Protein AF-A0A3E4MES9-F1 (afdb_monomer)

Mean predicted aligned error: 10.91 Å

Organism: NCBI:txid39486

Solvent-accessible surface area (backbone atoms only — not comparable to full-atom values): 11388 Å² total; per-residue (Å²): 144,78,99,76,84,86,74,54,70,68,59,51,49,51,51,53,51,50,52,52,51,49,49,47,40,63,72,47,49,46,49,41,63,72,47,50,47,52,51,53,50,50,51,51,50,52,49,50,52,53,50,48,23,49,46,33,34,47,24,34,72,62,62,81,86,50,86,57,58,67,53,50,52,54,52,49,52,52,51,51,52,49,51,49,54,50,51,54,52,47,53,51,50,52,51,50,50,53,54,54,51,50,67,73,46,80,82,67,82,76,53,73,64,60,56,53,52,54,52,50,52,51,52,52,50,53,51,54,49,52,51,50,50,54,54,50,52,52,51,51,55,50,51,52,51,28,46,50,52,34,49,43,54,51,49,40,52,61,69,50,40,88,81,52,54,76,67,58,46,52,47,53,54,53,50,48,59,62,22,52,28,66,69,52,47,50,54,53,52,50,52,52,50,53,54,26,63,77,66,74,52,88,73,77,130

pLDDT: mean 83.21, std 12.81, range [40.5, 96.69]

Radius of gyration: 31.48 Å; Cα contacts (8 Å, |Δi|>4): 90; chains: 1; bounding box: 62×83×87 Å

Secondary structure (DSSP, 8-state):
--------HHHHHHHHHHHHHHHHIIIIIHHIIIIIHHHHHHHHHHHHHHHHHHHHHHHHH---S-THHHHHHHHHHHHHHHHHHHHHHHHHHHHHHHHHHHHH-TT----HHHHHHHHHHHHHHHHHHHHHHHHHHHHHHHHHHHHHHHHHHHHHHHHHGGGS-HHHHHHHHHHHHH--SHHHHHHHHHHHHHHHHHTTPPPP-

Sequence (205 aa):
MKLKNIMNDDVMKATVTGVIATIIVTWIITPLANHIFPAILSLLNSFSSSFSDYLYRCMSYRFPGSTGSSVLLFTNEILYFLLFCSFFTFDFFISKHLRNSRKRISNVSLSEKDIKLFRFHRIVLYGLFILTILLIEFTCLSDLYIYKQATTTYTNIEIVSPYISDQEYKALKSQFHLISNENDFDKLTLAIDNIAKRNSIELKK

Structure (mmCIF, N/CA/C/O backbone):
data_AF-A0A3E4MES9-F1
#
_entry.id   AF-A0A3E4MES9-F1
#
loop_
_atom_site.group_PDB
_atom_site.id
_atom_site.type_symbol
_atom_site.label_atom_id
_atom_site.label_alt_id
_atom_site.label_comp_id
_atom_site.label_asym_id
_atom_site.label_entity_id
_atom_site.label_seq_id
_atom_site.pdbx_PDB_ins_code
_atom_site.Cartn_x
_atom_site.Cartn_y
_atom_site.Cartn_z
_atom_site.occupancy
_atom_site.B_iso_or_equiv
_atom_site.auth_seq_id
_atom_site.auth_comp_id
_atom_site.auth_asym_id
_atom_site.auth_atom_id
_atom_site.pdbx_PDB_model_num
ATOM 1 N N . MET A 1 1 ? 12.361 -51.985 -59.049 1.00 45.56 1 MET A N 1
ATOM 2 C CA . MET A 1 1 ? 13.185 -50.940 -58.401 1.00 45.56 1 MET A CA 1
ATOM 3 C C . MET A 1 1 ? 12.753 -49.568 -58.911 1.00 45.56 1 MET A C 1
ATOM 5 O O . MET A 1 1 ? 13.133 -49.208 -60.013 1.00 45.56 1 MET A O 1
ATOM 9 N N . LYS A 1 2 ? 11.902 -48.856 -58.159 1.00 40.50 2 LYS A N 1
ATOM 10 C CA . LYS A 1 2 ? 11.745 -47.383 -58.162 1.00 40.50 2 LYS A CA 1
ATOM 11 C C . LYS A 1 2 ? 10.718 -47.008 -57.084 1.00 40.50 2 LYS A C 1
ATOM 13 O O . LYS A 1 2 ? 9.590 -46.625 -57.356 1.00 40.50 2 LYS A O 1
ATOM 18 N N . LEU A 1 3 ? 11.146 -47.168 -55.832 1.00 41.41 3 LEU A N 1
ATOM 19 C CA . LEU A 1 3 ? 10.540 -46.582 -54.631 1.00 41.41 3 LEU A CA 1
ATOM 20 C C . LEU A 1 3 ? 10.758 -45.055 -54.667 1.00 41.41 3 LEU A C 1
ATOM 22 O O . LEU A 1 3 ? 11.529 -44.503 -53.892 1.00 41.41 3 LEU A O 1
ATOM 26 N N . LYS A 1 4 ? 10.190 -44.369 -55.662 1.00 49.53 4 LYS A N 1
ATOM 27 C CA . LYS A 1 4 ? 10.419 -42.934 -55.876 1.00 49.53 4 LYS A CA 1
ATOM 28 C C . LYS A 1 4 ? 9.134 -42.232 -56.303 1.00 49.53 4 LYS A C 1
ATOM 30 O O . LYS A 1 4 ? 9.096 -41.718 -57.410 1.00 49.53 4 LYS A O 1
ATOM 35 N N . ASN A 1 5 ? 8.098 -42.306 -55.456 1.00 58.50 5 ASN A N 1
ATOM 36 C CA . ASN A 1 5 ? 6.971 -41.355 -55.377 1.00 58.50 5 ASN A CA 1
ATOM 37 C C . ASN A 1 5 ? 5.933 -41.805 -54.324 1.00 58.50 5 ASN A C 1
ATOM 39 O O . ASN A 1 5 ? 4.848 -42.246 -54.682 1.00 58.50 5 ASN A O 1
ATOM 43 N N . ILE A 1 6 ? 6.257 -41.745 -53.023 1.00 54.91 6 ILE A N 1
ATOM 44 C CA . ILE A 1 6 ? 5.267 -42.026 -51.950 1.00 54.91 6 ILE A CA 1
ATOM 45 C C . ILE A 1 6 ? 5.119 -40.863 -50.945 1.00 54.91 6 ILE A C 1
ATOM 47 O O . ILE A 1 6 ? 4.237 -40.893 -50.096 1.00 54.91 6 ILE A O 1
ATOM 51 N N . MET A 1 7 ? 5.878 -39.771 -51.069 1.00 56.34 7 MET A N 1
ATOM 52 C CA . MET A 1 7 ? 5.568 -38.540 -50.329 1.00 56.34 7 MET A CA 1
ATOM 53 C C . MET A 1 7 ? 5.048 -37.485 -51.296 1.00 56.34 7 MET A C 1
ATOM 55 O O . MET A 1 7 ? 5.815 -36.918 -52.065 1.00 56.34 7 MET A O 1
ATOM 59 N N . ASN A 1 8 ? 3.733 -37.254 -51.252 1.00 74.38 8 ASN A N 1
ATOM 60 C CA . ASN A 1 8 ? 3.122 -36.046 -51.799 1.00 74.38 8 ASN A CA 1
ATOM 61 C C . ASN A 1 8 ? 3.713 -34.835 -51.059 1.00 74.38 8 ASN A C 1
ATOM 63 O O . ASN A 1 8 ? 3.888 -34.896 -49.838 1.00 74.38 8 ASN A O 1
ATOM 67 N N . ASP A 1 9 ? 3.986 -33.738 -51.766 1.0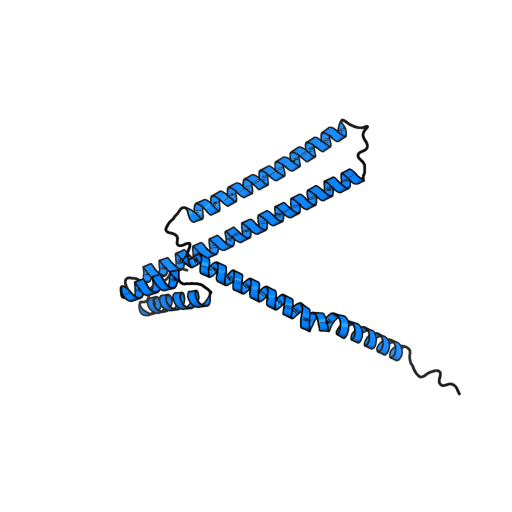0 74.44 9 ASP A N 1
ATOM 68 C CA . ASP A 1 9 ? 4.566 -32.517 -51.181 1.00 74.44 9 ASP A CA 1
ATOM 69 C C . ASP A 1 9 ? 3.766 -32.001 -49.972 1.00 74.44 9 ASP A C 1
ATOM 71 O O . ASP A 1 9 ? 4.340 -31.464 -49.024 1.00 74.44 9 ASP A O 1
ATOM 75 N N . ASP A 1 10 ? 2.454 -32.237 -49.955 1.00 76.81 10 ASP A N 1
ATOM 76 C CA . ASP A 1 10 ? 1.571 -31.883 -48.841 1.00 76.81 10 ASP A CA 1
ATOM 77 C C . ASP A 1 10 ? 1.845 -32.707 -47.575 1.00 76.81 10 ASP A C 1
ATOM 79 O O . ASP A 1 10 ? 1.857 -32.164 -46.470 1.00 76.81 10 ASP A O 1
ATOM 83 N N . VAL A 1 11 ? 2.149 -34.001 -47.719 1.00 79.50 11 VAL A N 1
ATOM 84 C CA . VAL A 1 11 ? 2.517 -34.880 -46.595 1.00 79.50 11 VAL A CA 1
ATOM 85 C C . VAL A 1 11 ? 3.883 -34.475 -46.036 1.00 79.50 11 VAL A C 1
ATOM 87 O O . VAL A 1 11 ? 4.084 -34.462 -44.819 1.00 79.50 11 VAL A O 1
ATOM 90 N N . MET A 1 12 ? 4.815 -34.076 -46.908 1.00 78.44 12 MET A N 1
ATOM 91 C CA . MET A 1 12 ? 6.127 -33.579 -46.492 1.00 78.44 12 MET A CA 1
ATOM 92 C C . MET A 1 12 ? 6.016 -32.246 -45.741 1.00 78.44 12 MET A C 1
ATOM 94 O O . MET A 1 12 ? 6.590 -32.111 -44.661 1.00 78.44 12 MET A O 1
ATOM 98 N N . LYS A 1 13 ? 5.226 -31.292 -46.250 1.00 81.69 13 LYS A N 1
ATOM 99 C CA . LYS A 1 13 ? 4.953 -30.016 -45.567 1.00 81.69 13 LYS A CA 1
ATOM 100 C C . LYS A 1 13 ? 4.282 -30.231 -44.214 1.00 81.69 13 LYS A C 1
ATOM 102 O O . LYS A 1 13 ? 4.759 -29.684 -43.228 1.00 81.69 13 LYS A O 1
ATOM 107 N N . ALA A 1 14 ? 3.252 -31.075 -44.140 1.00 83.50 14 ALA A N 1
ATOM 108 C CA . ALA A 1 14 ? 2.573 -31.385 -42.883 1.00 83.50 14 ALA A CA 1
ATOM 109 C C . ALA A 1 14 ? 3.527 -31.998 -41.844 1.00 83.50 14 ALA A C 1
ATOM 111 O O . ALA A 1 14 ? 3.501 -31.613 -40.676 1.00 83.50 14 ALA A O 1
ATOM 112 N N . THR A 1 15 ? 4.421 -32.892 -42.276 1.00 85.31 15 THR A N 1
ATOM 113 C CA . THR A 1 15 ? 5.427 -33.506 -41.396 1.00 85.31 15 THR A CA 1
ATOM 114 C C . THR A 1 15 ? 6.425 -32.468 -40.885 1.00 85.31 15 THR A C 1
ATOM 116 O O . THR A 1 15 ? 6.684 -32.399 -39.686 1.00 85.31 15 THR A O 1
ATOM 119 N N . VAL A 1 16 ? 6.949 -31.609 -41.765 1.00 86.00 16 VAL A N 1
ATOM 120 C CA . VAL A 1 16 ? 7.897 -30.549 -41.385 1.00 86.00 16 VAL A CA 1
ATOM 121 C C . VAL A 1 16 ? 7.242 -29.531 -40.448 1.00 86.00 16 VAL A C 1
ATOM 123 O O . VAL A 1 16 ? 7.831 -29.177 -39.428 1.00 86.00 16 VAL A O 1
ATOM 126 N N . THR A 1 17 ? 6.007 -29.106 -40.727 1.00 88.06 17 THR A N 1
ATOM 127 C CA . THR A 1 17 ? 5.247 -28.216 -39.839 1.00 88.06 17 THR A CA 1
ATOM 128 C C . THR A 1 17 ? 4.980 -28.870 -38.485 1.00 88.06 17 THR A C 1
ATOM 130 O O . THR A 1 17 ? 5.139 -28.210 -37.463 1.00 88.06 17 THR A O 1
ATOM 133 N N . GLY A 1 18 ? 4.651 -30.165 -38.450 1.00 89.75 18 GLY A N 1
ATOM 134 C CA . GLY A 1 18 ? 4.469 -30.919 -37.208 1.00 89.75 18 GLY A CA 1
ATOM 135 C C . GLY A 1 18 ? 5.747 -31.005 -36.370 1.00 89.75 18 GLY A C 1
ATOM 136 O O . GLY A 1 18 ? 5.705 -30.785 -35.160 1.00 89.75 18 GLY A O 1
ATOM 137 N N . VAL A 1 19 ? 6.899 -31.246 -37.005 1.00 90.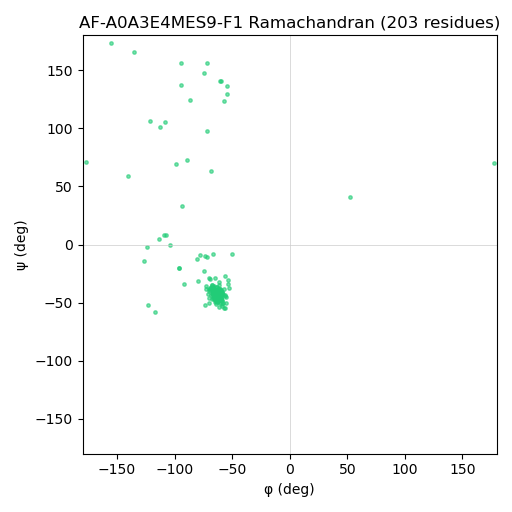56 19 VAL A N 1
ATOM 138 C CA . VAL A 1 19 ? 8.206 -31.268 -36.325 1.00 90.56 19 VAL A CA 1
ATOM 139 C C . VAL A 1 19 ? 8.556 -29.888 -35.769 1.00 90.56 19 VAL A C 1
ATOM 141 O O . VAL A 1 19 ? 8.913 -29.779 -34.599 1.00 90.56 19 VAL A O 1
ATOM 144 N N . ILE A 1 20 ? 8.395 -28.825 -36.562 1.00 91.69 20 ILE A N 1
ATOM 145 C CA . ILE A 1 20 ? 8.660 -27.449 -36.116 1.00 91.69 20 ILE A CA 1
ATOM 146 C C . ILE A 1 20 ? 7.725 -27.062 -34.964 1.00 91.69 20 ILE A C 1
ATOM 148 O O . ILE A 1 20 ? 8.189 -26.530 -33.958 1.00 91.69 20 ILE A O 1
ATOM 152 N N . ALA A 1 21 ? 6.429 -27.370 -35.070 1.00 91.44 21 ALA A N 1
ATOM 153 C CA . ALA A 1 21 ? 5.461 -27.112 -34.008 1.00 91.44 21 ALA A CA 1
ATOM 154 C C . ALA A 1 21 ? 5.822 -27.870 -32.725 1.00 91.44 21 ALA A C 1
ATOM 156 O O . ALA A 1 21 ? 5.788 -27.285 -31.647 1.00 91.44 21 ALA A O 1
ATOM 157 N N . THR A 1 22 ? 6.241 -29.133 -32.838 1.00 94.56 22 THR A N 1
ATOM 158 C CA . THR A 1 22 ? 6.683 -29.933 -31.687 1.00 94.56 22 THR A CA 1
ATOM 159 C C . THR A 1 22 ? 7.919 -29.319 -31.035 1.00 94.56 22 THR A C 1
ATOM 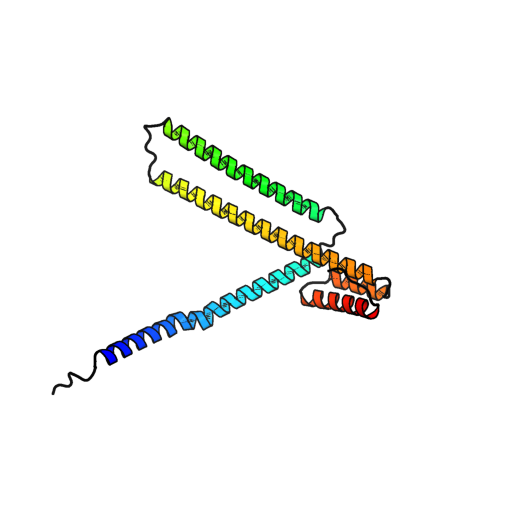161 O O . THR A 1 22 ? 7.949 -29.169 -29.819 1.00 94.56 22 THR A O 1
ATOM 164 N N . ILE A 1 23 ? 8.910 -28.880 -31.818 1.00 92.88 23 ILE A N 1
ATOM 165 C CA . ILE A 1 23 ? 10.106 -28.211 -31.286 1.00 92.88 23 ILE A CA 1
ATOM 166 C C . ILE A 1 23 ? 9.721 -26.915 -30.565 1.00 92.88 23 ILE A C 1
ATOM 168 O O . ILE A 1 23 ? 10.142 -26.715 -29.430 1.00 92.88 23 ILE A O 1
ATOM 172 N N . ILE A 1 24 ? 8.889 -26.062 -31.172 1.00 92.94 24 ILE A N 1
ATOM 173 C CA . ILE A 1 24 ? 8.427 -24.811 -30.549 1.00 92.94 24 ILE A CA 1
ATOM 174 C C . ILE A 1 24 ? 7.675 -25.102 -29.248 1.00 92.94 24 ILE A C 1
ATOM 176 O O . ILE A 1 24 ? 7.952 -24.481 -28.223 1.00 92.94 24 ILE A O 1
ATOM 180 N N . VAL A 1 25 ? 6.746 -26.058 -29.261 1.00 94.56 25 VAL A N 1
ATOM 181 C CA . VAL A 1 25 ? 5.978 -26.421 -28.067 1.00 94.56 25 VAL A CA 1
ATOM 182 C C . VAL A 1 25 ? 6.920 -26.922 -26.978 1.00 94.56 25 VAL A C 1
ATOM 184 O O . VAL A 1 25 ? 6.927 -26.371 -25.884 1.00 94.56 25 VAL A O 1
ATOM 187 N N . THR A 1 26 ? 7.766 -27.907 -27.274 1.00 94.00 26 THR A N 1
ATOM 188 C CA . THR A 1 26 ? 8.611 -28.555 -26.267 1.00 94.00 26 THR A CA 1
ATOM 189 C C . THR A 1 26 ? 9.722 -27.645 -25.743 1.00 94.00 26 THR A C 1
ATOM 191 O O . THR A 1 26 ? 10.012 -27.689 -24.552 1.00 94.00 26 THR A O 1
ATOM 194 N N . TRP A 1 27 ? 10.337 -26.819 -26.593 1.00 92.81 27 TRP A N 1
ATOM 195 C CA . TRP A 1 27 ? 11.509 -26.014 -26.220 1.00 92.81 27 TRP A CA 1
ATOM 196 C C . TRP A 1 27 ? 11.176 -24.583 -25.806 1.00 92.81 27 TRP A C 1
ATOM 198 O O . TRP A 1 27 ? 11.993 -23.950 -25.144 1.00 92.81 27 TRP A O 1
ATOM 208 N N . ILE A 1 28 ? 10.010 -24.058 -26.190 1.00 90.94 28 ILE A N 1
ATOM 209 C CA . ILE A 1 28 ? 9.622 -22.674 -25.891 1.00 90.94 28 ILE A CA 1
ATOM 210 C C . ILE A 1 28 ? 8.381 -22.660 -25.005 1.00 90.94 28 ILE A C 1
ATOM 212 O O . ILE A 1 28 ? 8.433 -22.126 -23.900 1.00 90.94 28 ILE A O 1
ATOM 216 N N . ILE A 1 29 ? 7.275 -23.266 -25.448 1.00 92.88 29 ILE A N 1
ATOM 217 C CA . ILE A 1 29 ? 5.989 -23.141 -24.742 1.00 92.88 29 ILE A CA 1
ATOM 218 C C . ILE A 1 29 ? 6.006 -23.898 -23.414 1.00 92.88 29 ILE A C 1
ATOM 220 O O . ILE A 1 29 ? 5.677 -23.316 -22.387 1.00 92.88 29 ILE A O 1
ATOM 224 N N . THR A 1 30 ? 6.417 -25.165 -23.404 1.00 94.50 30 THR A N 1
ATOM 225 C CA . THR A 1 30 ? 6.455 -26.004 -22.200 1.00 94.50 30 THR A CA 1
ATOM 226 C C . THR A 1 30 ? 7.327 -25.412 -21.087 1.00 94.50 30 THR A C 1
ATOM 228 O O . THR A 1 30 ? 6.826 -25.300 -19.969 1.00 94.50 30 THR A O 1
ATOM 231 N N . PRO A 1 31 ? 8.589 -24.988 -21.318 1.00 92.50 31 PRO A N 1
ATOM 232 C CA . PRO A 1 31 ? 9.383 -24.387 -20.247 1.00 92.50 31 PRO A CA 1
ATOM 233 C C . PRO A 1 31 ? 8.829 -23.032 -19.801 1.00 92.50 31 PRO A C 1
ATOM 235 O O . PRO A 1 31 ? 8.850 -22.725 -18.607 1.00 92.50 31 PRO A O 1
ATOM 238 N N . LEU A 1 32 ? 8.280 -22.240 -20.728 1.00 93.06 32 LEU A N 1
ATOM 239 C CA . LEU A 1 32 ? 7.626 -20.983 -20.383 1.00 93.06 32 LEU A CA 1
ATOM 240 C C . LEU A 1 32 ? 6.410 -21.227 -19.476 1.00 93.06 32 LEU A C 1
ATOM 242 O O . LEU A 1 32 ? 6.287 -20.588 -18.436 1.00 93.06 32 LEU A O 1
ATOM 246 N N . ALA A 1 33 ? 5.560 -22.192 -19.823 1.00 92.75 33 ALA A N 1
ATOM 247 C CA . ALA A 1 33 ? 4.334 -22.515 -19.101 1.00 92.75 33 ALA A CA 1
ATOM 248 C C . ALA A 1 33 ? 4.573 -23.226 -17.765 1.00 92.75 33 ALA A C 1
ATOM 250 O O . ALA A 1 33 ? 3.881 -22.934 -16.794 1.00 92.75 33 ALA A O 1
ATOM 251 N N . ASN A 1 34 ? 5.547 -24.135 -17.697 1.00 94.69 34 ASN A N 1
ATOM 252 C CA . ASN A 1 34 ? 5.729 -24.998 -16.527 1.00 94.69 34 ASN A CA 1
ATOM 253 C C . ASN A 1 34 ? 6.772 -24.473 -15.536 1.00 94.69 34 ASN A C 1
ATOM 255 O O . ASN A 1 34 ? 6.752 -24.873 -14.374 1.00 94.69 34 ASN A O 1
ATOM 259 N N . HIS A 1 35 ? 7.678 -23.589 -15.966 1.00 93.00 35 HIS A N 1
ATOM 260 C CA . HIS A 1 35 ? 8.748 -23.081 -15.104 1.00 93.00 35 HIS A CA 1
ATOM 261 C C . HIS A 1 35 ? 8.731 -21.562 -14.991 1.00 93.00 35 HIS A C 1
ATOM 263 O O . HIS A 1 35 ? 8.698 -21.040 -13.879 1.00 93.00 35 HIS A O 1
ATOM 269 N N . ILE A 1 36 ? 8.709 -20.842 -16.115 1.00 93.12 36 ILE A N 1
ATOM 270 C CA . ILE A 1 36 ? 8.865 -19.381 -16.099 1.00 93.12 36 ILE A CA 1
ATOM 271 C C . ILE A 1 36 ? 7.600 -18.696 -15.571 1.00 93.12 36 ILE A C 1
ATOM 273 O O . ILE A 1 36 ? 7.688 -17.908 -14.633 1.00 93.12 36 ILE A O 1
ATOM 277 N N . PHE A 1 37 ? 6.422 -18.997 -16.123 1.00 94.62 37 PHE A N 1
ATOM 278 C CA . PHE A 1 37 ? 5.176 -18.373 -15.675 1.00 94.62 37 PHE A CA 1
ATOM 279 C C . PHE A 1 37 ? 4.844 -18.688 -14.214 1.00 94.62 37 PHE A C 1
ATOM 281 O O . PHE A 1 37 ? 4.572 -17.738 -13.481 1.00 94.62 37 PHE A O 1
ATOM 288 N N . PRO A 1 38 ? 4.926 -19.942 -13.730 1.00 96.69 38 PRO A N 1
ATOM 289 C CA . PRO A 1 38 ? 4.682 -20.229 -12.322 1.00 96.69 38 PRO A CA 1
ATOM 290 C C . PRO A 1 38 ? 5.690 -19.528 -11.409 1.00 96.69 38 PRO A C 1
ATOM 292 O O . PRO A 1 38 ? 5.293 -19.001 -10.373 1.00 96.69 38 PRO A O 1
ATOM 295 N N . ALA A 1 39 ? 6.967 -19.440 -11.805 1.00 95.12 39 ALA A N 1
ATOM 296 C CA . ALA A 1 39 ? 7.971 -18.699 -11.043 1.00 95.12 39 ALA A CA 1
ATOM 297 C C . ALA A 1 39 ? 7.635 -17.202 -10.963 1.00 95.12 39 ALA A C 1
ATOM 299 O O . ALA A 1 39 ? 7.614 -16.644 -9.867 1.00 95.12 39 ALA A O 1
ATOM 300 N N . ILE A 1 40 ? 7.297 -16.566 -12.092 1.00 94.12 40 ILE A N 1
ATOM 301 C CA . ILE A 1 40 ? 6.882 -15.155 -12.131 1.00 94.12 40 ILE A CA 1
ATOM 302 C C . ILE A 1 40 ? 5.638 -14.936 -11.265 1.00 94.12 40 ILE A C 1
ATOM 304 O O . ILE A 1 40 ? 5.621 -14.018 -10.452 1.00 94.12 40 ILE A O 1
ATOM 308 N N . LEU A 1 41 ? 4.618 -15.787 -11.389 1.00 94.94 41 LEU A N 1
ATOM 309 C CA . LEU A 1 41 ? 3.398 -15.680 -10.589 1.00 94.94 41 LEU A CA 1
ATOM 310 C C . LEU A 1 41 ? 3.681 -15.864 -9.098 1.00 94.94 41 LEU A C 1
ATOM 312 O O . LEU A 1 41 ? 3.157 -15.109 -8.287 1.00 94.94 41 LEU A O 1
ATOM 316 N N . SER A 1 42 ? 4.535 -16.821 -8.725 1.00 95.25 42 SER A N 1
ATOM 317 C CA . SER A 1 42 ? 4.920 -17.022 -7.326 1.00 95.25 42 SER A CA 1
ATOM 318 C C . SER A 1 42 ? 5.634 -15.793 -6.756 1.00 95.25 42 SER A C 1
ATOM 320 O O . SER A 1 42 ? 5.277 -15.332 -5.676 1.00 95.25 42 SER A O 1
ATOM 322 N N . LEU A 1 43 ? 6.554 -15.195 -7.522 1.00 94.19 43 LEU A N 1
ATOM 323 C CA . LEU A 1 43 ? 7.258 -13.971 -7.148 1.00 94.19 43 LEU A CA 1
ATOM 324 C C . LEU A 1 43 ? 6.281 -12.803 -6.970 1.00 94.19 43 LEU A C 1
ATOM 326 O O . LEU A 1 43 ? 6.346 -12.098 -5.966 1.00 94.19 43 LEU A O 1
ATOM 330 N N . LEU A 1 44 ? 5.370 -12.609 -7.927 1.00 93.62 44 LEU A N 1
ATOM 331 C CA . LEU A 1 44 ? 4.362 -11.549 -7.878 1.00 93.62 44 LEU A CA 1
ATOM 332 C C . LEU A 1 44 ? 3.417 -11.727 -6.690 1.00 93.62 44 LEU A C 1
ATOM 334 O O . LEU A 1 44 ? 3.134 -10.753 -5.999 1.00 93.62 44 LEU A O 1
ATOM 338 N N . ASN A 1 45 ? 2.983 -12.957 -6.410 1.00 93.81 45 ASN A N 1
ATOM 339 C CA . ASN A 1 45 ? 2.136 -13.256 -5.260 1.00 93.81 45 ASN A CA 1
ATOM 340 C C . ASN A 1 45 ? 2.867 -12.984 -3.942 1.00 93.81 45 ASN A C 1
ATOM 342 O O . ASN A 1 45 ? 2.299 -12.343 -3.065 1.00 93.81 45 ASN A O 1
ATOM 346 N N . SER A 1 46 ? 4.131 -13.401 -3.811 1.00 93.56 46 SER A N 1
ATOM 347 C CA . SER A 1 46 ? 4.936 -13.118 -2.616 1.00 93.56 46 SER A CA 1
ATOM 348 C C . SER A 1 46 ? 5.201 -11.626 -2.430 1.00 93.56 46 SER A C 1
ATOM 350 O O . SER A 1 46 ? 5.150 -11.129 -1.305 1.00 93.56 46 SER A O 1
ATOM 352 N N . PHE A 1 47 ? 5.471 -10.897 -3.516 1.00 91.56 47 PHE A N 1
ATOM 353 C CA . PHE A 1 47 ? 5.620 -9.445 -3.471 1.00 91.56 47 PHE A CA 1
ATOM 354 C C . PHE A 1 47 ? 4.308 -8.774 -3.058 1.00 91.56 47 PHE A C 1
ATOM 356 O O . PHE A 1 47 ? 4.309 -7.947 -2.152 1.00 91.56 47 PHE A O 1
ATOM 363 N N . SER A 1 48 ? 3.190 -9.173 -3.668 1.00 91.75 48 SER A N 1
ATOM 364 C CA . SER A 1 48 ? 1.861 -8.642 -3.365 1.00 91.75 48 SER A CA 1
ATOM 365 C C . SER A 1 48 ? 1.462 -8.899 -1.916 1.00 91.75 48 SER A C 1
ATOM 367 O O . SER A 1 48 ? 0.990 -7.980 -1.254 1.00 91.75 48 SER A O 1
ATOM 369 N N . SER A 1 49 ? 1.666 -10.116 -1.402 1.00 91.94 49 SER A N 1
ATOM 370 C CA . SER A 1 49 ? 1.336 -10.445 -0.013 1.00 91.94 49 SER A CA 1
ATOM 371 C C . SER A 1 49 ? 2.226 -9.676 0.960 1.00 91.94 49 SER A C 1
ATOM 373 O O . SER A 1 49 ? 1.722 -9.068 1.893 1.00 91.94 49 SER A O 1
ATOM 375 N N . SER A 1 50 ? 3.534 -9.607 0.697 1.00 91.81 50 SER A N 1
ATOM 376 C CA . SER A 1 50 ? 4.476 -8.859 1.541 1.00 91.81 50 SER A CA 1
ATOM 377 C C . SER A 1 50 ? 4.180 -7.361 1.549 1.00 91.81 50 SER A C 1
ATOM 379 O O . SER A 1 50 ? 4.295 -6.708 2.584 1.00 91.81 50 SER A O 1
ATOM 381 N N . PHE A 1 51 ? 3.801 -6.806 0.397 1.00 89.56 51 PHE A N 1
ATOM 382 C CA . PHE A 1 51 ? 3.403 -5.411 0.289 1.00 89.56 51 PHE A CA 1
ATOM 383 C C . PHE A 1 51 ? 2.079 -5.151 1.013 1.00 89.56 51 PHE A C 1
ATOM 385 O O . PHE A 1 51 ? 1.987 -4.185 1.765 1.00 89.56 51 PHE A O 1
ATOM 392 N N . SER A 1 52 ? 1.088 -6.032 0.852 1.00 92.69 52 SER A N 1
ATOM 393 C CA . SER A 1 52 ? -0.174 -5.966 1.594 1.00 92.69 52 SER A CA 1
ATOM 394 C C . SER A 1 52 ? 0.084 -5.979 3.105 1.00 92.69 52 SER A C 1
ATOM 396 O O . SER A 1 52 ? -0.269 -5.028 3.802 1.00 92.69 52 SER A O 1
ATOM 398 N N . ASP A 1 53 ? 0.819 -6.976 3.604 1.00 93.19 53 ASP A N 1
ATOM 399 C CA . ASP A 1 53 ? 1.190 -7.093 5.019 1.00 93.19 53 ASP A CA 1
ATOM 400 C C . ASP A 1 53 ? 1.950 -5.856 5.518 1.00 93.19 53 ASP A C 1
ATOM 402 O O . ASP A 1 53 ? 1.716 -5.384 6.631 1.00 93.19 53 ASP A O 1
ATOM 406 N N . TYR A 1 54 ? 2.829 -5.276 4.693 1.00 90.31 54 TYR A N 1
ATOM 407 C CA . TYR A 1 54 ? 3.494 -4.012 5.006 1.00 90.31 54 TYR A CA 1
ATOM 408 C C . TYR A 1 54 ? 2.491 -2.870 5.222 1.00 90.31 54 TYR A C 1
ATOM 410 O O . TYR A 1 54 ? 2.583 -2.178 6.238 1.00 90.31 54 TYR A O 1
ATOM 418 N N . LEU A 1 55 ? 1.509 -2.694 4.329 1.00 90.56 55 LEU A N 1
ATOM 419 C CA . LEU A 1 55 ? 0.474 -1.667 4.486 1.00 90.56 55 LEU A CA 1
ATOM 420 C C . LEU A 1 55 ? -0.321 -1.877 5.783 1.00 90.56 55 LEU A C 1
ATOM 422 O O . LEU A 1 55 ? -0.493 -0.933 6.557 1.00 90.56 55 LEU A O 1
ATOM 426 N N . TYR A 1 56 ? -0.749 -3.114 6.057 1.00 91.25 56 TYR A N 1
ATOM 427 C CA . TYR A 1 56 ? -1.510 -3.458 7.262 1.00 91.25 56 TYR A CA 1
ATOM 428 C C . TYR A 1 56 ? -0.711 -3.242 8.550 1.00 91.25 56 TYR A C 1
ATOM 430 O O . TYR A 1 56 ? -1.221 -2.641 9.496 1.00 91.25 56 TYR A O 1
ATOM 438 N N . ARG A 1 57 ? 0.571 -3.618 8.567 1.00 89.56 57 ARG A N 1
ATOM 439 C CA . ARG A 1 57 ? 1.479 -3.305 9.681 1.00 89.56 57 ARG A CA 1
ATOM 440 C C . ARG A 1 57 ? 1.654 -1.806 9.862 1.00 89.56 57 ARG A C 1
ATOM 442 O O . ARG A 1 57 ? 1.651 -1.324 10.984 1.00 89.56 57 ARG A O 1
ATOM 449 N N . CYS A 1 58 ? 1.798 -1.036 8.790 1.00 85.19 58 CYS A N 1
ATOM 450 C CA . CYS A 1 58 ? 1.966 0.409 8.913 1.00 85.19 58 CYS A CA 1
ATOM 451 C C . CYS A 1 58 ? 0.732 1.110 9.499 1.00 85.19 58 CYS A C 1
ATOM 453 O O . CYS A 1 58 ? 0.898 2.120 10.187 1.00 85.19 58 CYS A O 1
ATOM 455 N N . MET A 1 59 ? -0.476 0.574 9.294 1.00 85.56 59 MET A N 1
ATOM 456 C CA . MET A 1 59 ? -1.699 1.116 9.899 1.00 85.56 59 MET A CA 1
ATOM 457 C C . MET A 1 59 ? -1.692 1.067 11.427 1.00 85.56 59 MET A C 1
ATOM 459 O O . MET A 1 59 ? -2.139 2.025 12.057 1.00 85.56 59 MET A O 1
ATOM 463 N N . SER A 1 60 ? -1.155 0.001 12.026 1.00 79.81 60 SER A N 1
ATOM 464 C CA . SER A 1 60 ? -1.133 -0.163 13.486 1.00 79.81 60 SER A CA 1
ATOM 465 C C . SER A 1 60 ? -0.179 0.817 14.187 1.00 79.81 60 SER A C 1
ATOM 467 O O . SER A 1 60 ? -0.436 1.225 15.326 1.00 79.81 60 SER A O 1
ATOM 469 N N . TYR A 1 61 ? 0.886 1.246 13.492 1.00 72.25 61 TYR A N 1
ATOM 470 C CA . TYR A 1 61 ? 1.911 2.162 14.011 1.00 72.25 61 TYR A CA 1
ATOM 471 C C . TYR A 1 61 ? 1.639 3.648 13.733 1.00 72.25 61 TYR A C 1
ATOM 473 O O . TYR A 1 61 ? 2.002 4.494 14.547 1.00 72.25 61 TYR A O 1
ATOM 481 N N . ARG A 1 62 ? 1.031 4.003 12.594 1.00 64.19 62 ARG A N 1
ATOM 482 C CA . ARG A 1 62 ? 0.896 5.404 12.128 1.00 64.19 62 ARG A CA 1
ATOM 483 C C . ARG A 1 62 ? -0.421 6.081 12.536 1.00 64.19 62 ARG A C 1
ATOM 485 O O . ARG A 1 62 ? -0.935 6.927 11.807 1.00 64.19 62 ARG A O 1
ATOM 492 N N . PHE A 1 63 ? -0.956 5.735 13.708 1.00 63.38 63 PHE A N 1
ATOM 493 C CA . PHE A 1 63 ? -2.207 6.295 14.227 1.00 63.38 63 PHE A CA 1
ATOM 494 C C . PHE A 1 63 ? -2.189 7.849 14.272 1.00 63.38 63 PHE A C 1
ATOM 496 O O . PHE A 1 63 ? -1.193 8.438 14.707 1.00 63.38 63 PHE A O 1
ATOM 503 N N . PRO A 1 64 ? -3.267 8.546 13.855 1.00 53.12 64 PRO A N 1
ATOM 504 C CA . PRO A 1 64 ? -3.290 9.978 13.611 1.00 53.12 64 PRO A CA 1
ATOM 505 C C . PRO A 1 64 ? -3.668 10.734 14.889 1.00 53.12 64 PRO A C 1
ATOM 507 O O . PRO A 1 64 ? -4.758 11.277 15.028 1.00 53.12 64 PRO A O 1
ATOM 510 N N . GLY A 1 65 ? -2.742 10.787 15.843 1.00 50.91 65 GLY A N 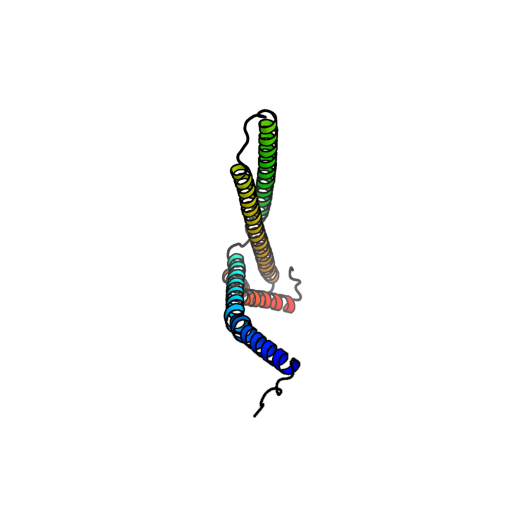1
ATOM 511 C CA . GLY A 1 65 ? -2.756 11.827 16.879 1.00 50.91 65 GLY A CA 1
ATOM 512 C C . GLY A 1 65 ? -2.230 13.178 16.371 1.00 50.91 65 GLY A C 1
ATOM 513 O O . GLY A 1 65 ? -2.330 14.185 17.065 1.00 50.91 65 GLY A O 1
ATOM 514 N N . SER A 1 66 ? -1.661 13.217 15.162 1.00 47.47 66 SER A N 1
ATOM 515 C CA . SER A 1 66 ? -1.027 14.393 14.575 1.00 47.47 66 SER A CA 1
ATOM 516 C C . SER A 1 66 ? -1.694 14.774 13.253 1.00 47.47 66 SER A C 1
ATOM 518 O O . SER A 1 66 ? -1.433 14.202 12.197 1.00 47.47 66 SER A O 1
ATOM 520 N N . THR A 1 67 ? -2.466 15.856 13.283 1.00 50.62 67 THR A N 1
ATOM 521 C CA . THR A 1 67 ? -2.866 16.665 12.114 1.00 50.62 67 THR A CA 1
ATOM 522 C C . THR A 1 67 ? -1.688 17.086 11.213 1.00 50.62 67 THR A C 1
ATOM 524 O O . THR A 1 67 ? -1.903 17.599 10.119 1.00 50.62 67 THR A O 1
ATOM 527 N N . GLY A 1 68 ? -0.440 16.848 11.633 1.00 52.09 68 GLY A N 1
ATOM 528 C CA . GLY A 1 68 ? 0.769 17.094 10.851 1.00 52.09 68 GLY A CA 1
ATOM 529 C C . GLY A 1 68 ? 1.042 16.091 9.726 1.00 52.09 68 GLY A C 1
ATOM 530 O O . GLY A 1 68 ? 1.724 16.457 8.778 1.00 52.09 68 GLY A O 1
ATOM 531 N N . SER A 1 69 ? 0.522 14.860 9.768 1.00 58.38 69 SER A N 1
ATOM 532 C CA . SER A 1 69 ? 0.947 13.817 8.814 1.00 58.38 69 SER A CA 1
ATOM 533 C C . SER A 1 69 ? 0.445 14.065 7.384 1.00 58.38 69 SER A C 1
ATOM 535 O O . SER A 1 69 ? 1.216 13.949 6.438 1.00 58.38 69 SER A O 1
ATOM 537 N N . SER A 1 70 ? -0.813 14.480 7.206 1.00 59.25 70 SER A N 1
ATOM 538 C CA . SER A 1 70 ? -1.378 14.785 5.880 1.00 59.25 70 SER A CA 1
ATOM 539 C C . SER A 1 70 ? -0.840 16.091 5.287 1.00 59.25 70 SER A C 1
ATOM 541 O O . SER A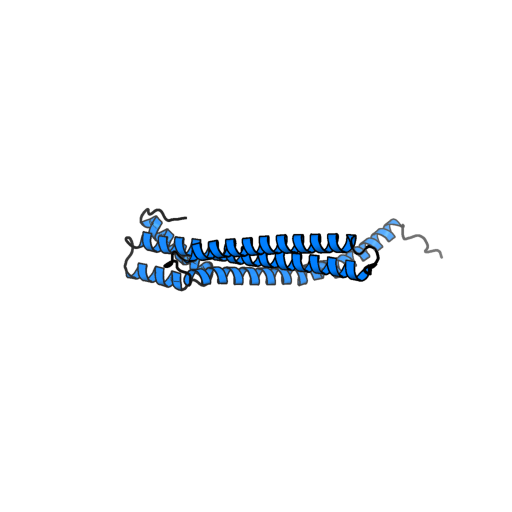 1 70 ? -0.605 16.173 4.083 1.00 59.25 70 SER A O 1
ATOM 543 N N . VAL A 1 71 ? -0.590 17.097 6.131 1.00 64.94 71 VAL A N 1
ATOM 544 C CA . VAL A 1 71 ? 0.034 18.360 5.716 1.00 64.94 71 VAL A CA 1
ATOM 545 C C . VAL A 1 71 ? 1.477 18.123 5.278 1.00 64.94 71 VAL A C 1
ATOM 547 O O . VAL A 1 71 ? 1.867 18.639 4.238 1.00 64.94 71 VAL A O 1
ATOM 550 N N . LEU A 1 72 ? 2.240 17.299 6.007 1.00 63.59 72 LEU A N 1
ATOM 551 C CA . LEU A 1 72 ? 3.613 16.938 5.642 1.00 63.59 72 LEU A CA 1
ATOM 552 C C . LEU A 1 72 ? 3.683 16.209 4.296 1.00 63.59 72 LEU A C 1
ATOM 554 O O . LEU A 1 72 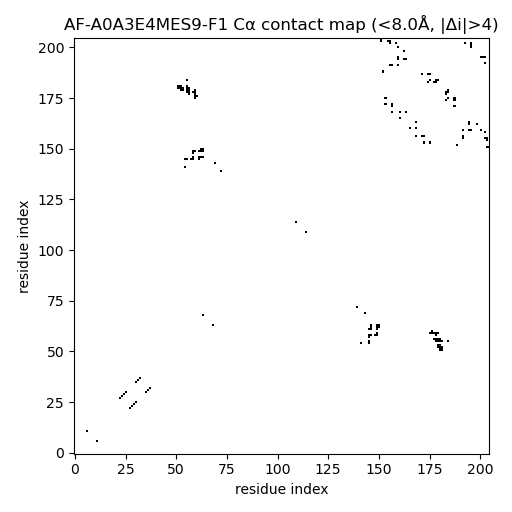? 4.533 16.550 3.473 1.00 63.59 72 LEU A O 1
ATOM 558 N N . LEU A 1 73 ? 2.766 15.265 4.050 1.00 66.69 73 LEU A N 1
ATOM 559 C CA . LEU A 1 73 ? 2.653 14.584 2.756 1.00 66.69 73 LEU A CA 1
ATOM 560 C C . LEU A 1 73 ? 2.394 15.597 1.634 1.00 66.69 73 LEU A C 1
ATOM 562 O O . LEU A 1 73 ? 3.164 15.671 0.682 1.00 66.69 73 LEU A O 1
ATOM 566 N N . PHE A 1 74 ? 1.393 16.467 1.794 1.00 67.94 74 PHE A N 1
ATOM 567 C CA . PHE A 1 74 ? 1.067 17.487 0.794 1.00 67.94 74 PHE A CA 1
ATOM 568 C C . PHE A 1 74 ? 2.210 18.489 0.550 1.00 67.94 74 PHE A C 1
ATOM 570 O O . PHE A 1 74 ? 2.491 18.849 -0.594 1.00 67.94 74 PHE A O 1
ATOM 577 N N . THR A 1 75 ? 2.911 18.929 1.602 1.00 72.31 75 THR A N 1
ATOM 578 C CA . THR A 1 75 ? 4.058 19.841 1.459 1.00 72.31 75 THR A CA 1
ATOM 579 C C . THR A 1 75 ? 5.245 19.188 0.759 1.00 72.31 75 THR A C 1
ATOM 581 O O . THR A 1 75 ? 5.929 19.861 -0.013 1.00 72.31 75 THR A O 1
ATOM 584 N N . ASN A 1 76 ? 5.473 17.891 0.984 1.00 72.56 76 ASN A N 1
ATOM 585 C CA . ASN A 1 76 ? 6.517 17.147 0.288 1.00 72.56 76 ASN A CA 1
ATOM 586 C C . ASN A 1 76 ? 6.200 17.022 -1.206 1.00 72.56 76 ASN A C 1
ATOM 588 O O . ASN A 1 76 ? 7.083 17.272 -2.022 1.00 72.56 76 ASN A O 1
ATOM 592 N N . GLU A 1 77 ? 4.945 16.753 -1.579 1.00 72.38 77 GLU A N 1
ATOM 593 C CA . GLU A 1 77 ? 4.544 16.688 -2.993 1.00 72.38 77 GLU A CA 1
ATOM 594 C C . GLU A 1 77 ? 4.761 18.014 -3.726 1.00 72.38 77 GLU A C 1
ATOM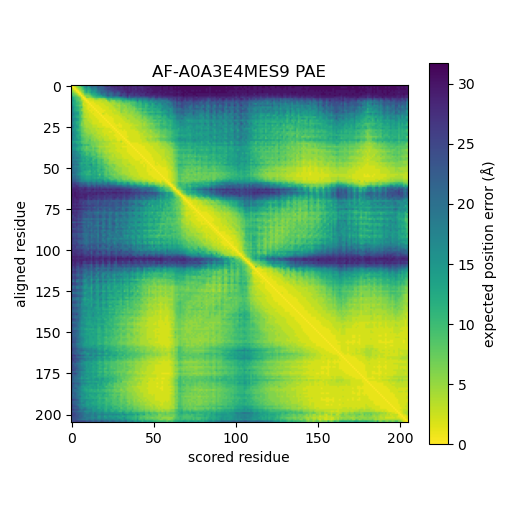 596 O O . GLU A 1 77 ? 5.322 18.050 -4.824 1.00 72.38 77 GLU A O 1
ATOM 601 N N . ILE A 1 78 ? 4.391 19.133 -3.096 1.00 78.69 78 ILE A N 1
ATOM 602 C CA . ILE A 1 78 ? 4.645 20.462 -3.666 1.00 78.69 78 ILE A CA 1
ATOM 603 C C . ILE A 1 78 ? 6.149 20.693 -3.833 1.00 78.69 78 ILE A C 1
ATOM 605 O O . ILE A 1 78 ? 6.578 21.191 -4.873 1.00 78.69 78 ILE A O 1
ATOM 609 N N . LEU A 1 79 ? 6.964 20.324 -2.841 1.00 81.12 79 LEU A N 1
ATOM 610 C CA . LEU A 1 79 ? 8.415 20.470 -2.921 1.00 81.12 79 LEU A CA 1
ATOM 611 C C . LEU A 1 79 ? 9.000 19.650 -4.080 1.00 81.12 79 LEU A C 1
ATOM 613 O O . LEU A 1 79 ? 9.818 20.169 -4.841 1.00 81.12 79 LEU A O 1
ATOM 617 N N . TYR A 1 80 ? 8.556 18.407 -4.264 1.00 74.88 80 TYR A N 1
ATOM 618 C CA . TYR A 1 80 ? 9.002 17.559 -5.371 1.00 74.88 80 TYR A CA 1
ATOM 619 C C . TYR A 1 80 ? 8.545 18.087 -6.731 1.00 74.88 80 TYR A C 1
ATOM 621 O O . TYR A 1 80 ? 9.336 18.100 -7.678 1.00 74.88 80 TYR A O 1
ATOM 629 N N . PHE A 1 81 ? 7.324 18.612 -6.829 1.00 78.38 81 PHE A N 1
ATOM 630 C CA . PHE A 1 81 ? 6.843 19.275 -8.039 1.00 78.38 81 PHE A CA 1
ATOM 631 C C . PHE A 1 81 ? 7.647 20.545 -8.364 1.00 78.38 81 PHE A C 1
ATOM 633 O O . PHE A 1 81 ? 7.985 20.807 -9.519 1.00 78.38 81 PHE A O 1
ATOM 640 N N . LEU A 1 82 ? 8.032 21.325 -7.354 1.00 82.69 82 LEU A N 1
ATOM 641 C CA . LEU A 1 82 ? 8.896 22.489 -7.553 1.00 82.69 82 LEU A CA 1
ATOM 642 C C . LEU A 1 82 ? 10.303 22.076 -8.003 1.00 82.69 82 LEU A C 1
ATOM 644 O O . LEU A 1 82 ? 10.856 22.689 -8.920 1.00 82.69 82 LEU A O 1
ATOM 648 N N . LEU A 1 83 ? 10.861 21.005 -7.429 1.00 80.56 83 LEU A N 1
ATOM 649 C CA . LEU A 1 83 ? 12.127 20.424 -7.881 1.00 80.56 83 LEU A CA 1
ATOM 650 C C . LEU A 1 83 ? 12.026 19.939 -9.337 1.00 80.56 83 LEU A C 1
ATOM 652 O O . LEU A 1 83 ? 12.926 20.226 -10.127 1.00 80.56 83 LEU A O 1
ATOM 656 N N . PHE A 1 84 ? 10.908 19.323 -9.732 1.00 76.44 84 PHE A N 1
ATOM 657 C CA . PHE A 1 84 ? 10.614 18.966 -11.124 1.00 76.44 84 PHE A CA 1
ATOM 658 C C . PHE A 1 84 ? 10.636 20.185 -12.049 1.00 76.44 84 PHE A C 1
ATOM 660 O O . PHE A 1 84 ? 11.387 20.212 -13.027 1.00 76.44 84 PHE A O 1
ATOM 667 N N . CYS A 1 85 ? 9.865 21.227 -11.730 1.00 79.44 85 CYS A N 1
ATOM 668 C CA . CYS A 1 85 ? 9.833 22.446 -12.533 1.00 79.44 85 CYS A CA 1
ATOM 669 C C . CYS A 1 85 ? 11.220 23.102 -12.626 1.00 79.44 85 CYS A C 1
ATOM 671 O O . CYS A 1 85 ? 11.618 23.564 -13.700 1.00 79.44 85 CYS A O 1
ATOM 673 N N . SER A 1 86 ? 11.989 23.102 -11.533 1.00 82.50 86 SER A N 1
ATOM 674 C CA . SER A 1 86 ? 13.355 23.635 -11.513 1.00 82.50 86 SER A CA 1
ATOM 675 C C . SER A 1 86 ? 14.303 22.837 -12.416 1.00 82.50 86 SER A C 1
ATOM 677 O O . SER A 1 86 ? 15.074 23.423 -13.174 1.00 82.50 86 SER A O 1
ATOM 679 N N . PHE A 1 87 ? 14.181 21.507 -12.432 1.00 82.31 87 PHE A N 1
ATOM 680 C CA . PHE A 1 87 ? 14.998 20.641 -13.273 1.00 82.31 87 PHE A CA 1
ATOM 681 C C . PHE A 1 87 ? 14.717 20.870 -14.768 1.00 82.31 87 PHE A C 1
ATOM 683 O O . PHE A 1 87 ? 15.643 21.036 -15.565 1.00 82.31 87 PHE A O 1
ATOM 690 N N . PHE A 1 88 ? 13.440 20.958 -15.155 1.00 78.06 88 PHE A N 1
ATOM 691 C CA . PHE A 1 88 ? 13.044 21.192 -16.549 1.00 78.06 88 PHE A CA 1
ATOM 692 C C . PHE A 1 88 ? 13.424 22.585 -17.047 1.00 78.06 88 PHE A C 1
ATOM 694 O O . PHE A 1 88 ? 13.900 22.734 -18.175 1.00 78.06 88 PHE A O 1
ATOM 701 N N . THR A 1 89 ? 13.240 23.611 -16.215 1.00 80.25 89 THR A N 1
ATOM 702 C CA . THR A 1 89 ? 13.645 24.980 -16.563 1.00 80.25 89 THR A CA 1
ATOM 703 C C . THR A 1 89 ? 15.164 25.104 -16.671 1.00 80.25 89 THR A C 1
ATOM 705 O O . THR A 1 89 ? 15.649 25.764 -17.594 1.00 80.25 89 THR A O 1
ATOM 708 N N . PHE A 1 90 ? 15.921 24.410 -15.814 1.00 81.19 90 PHE A N 1
ATOM 709 C CA . PHE A 1 90 ? 17.377 24.338 -15.893 1.00 81.19 90 PHE A CA 1
ATOM 710 C C . PHE A 1 90 ? 17.860 23.625 -17.165 1.00 81.19 90 PHE A C 1
ATOM 712 O O . PHE A 1 90 ? 18.671 24.191 -17.899 1.00 81.19 90 PHE A O 1
ATOM 719 N N . ASP A 1 91 ? 17.330 22.442 -17.501 1.00 81.81 91 ASP A N 1
ATOM 720 C CA . ASP A 1 91 ? 17.700 21.737 -18.742 1.00 81.81 91 ASP A CA 1
ATOM 721 C C . ASP A 1 91 ? 17.332 22.551 -19.994 1.00 81.81 91 ASP A C 1
ATOM 723 O O . ASP A 1 91 ? 18.126 22.639 -20.937 1.00 81.81 91 ASP A O 1
ATOM 727 N N . PHE A 1 92 ? 16.175 23.225 -19.989 1.00 81.44 92 PHE A N 1
ATOM 728 C CA . PHE A 1 92 ? 15.785 24.133 -21.068 1.00 81.44 92 PHE A CA 1
ATOM 729 C C . PHE A 1 92 ? 16.765 25.305 -21.206 1.00 81.44 92 PHE A C 1
ATOM 731 O O . PHE A 1 92 ? 17.185 25.636 -22.321 1.00 81.44 92 PHE A O 1
ATOM 738 N N . PHE A 1 93 ? 17.165 25.917 -20.089 1.00 81.50 93 PHE A N 1
ATOM 739 C CA . PHE A 1 93 ? 18.118 27.023 -20.077 1.00 81.50 93 PHE A CA 1
ATOM 740 C C . PHE A 1 93 ? 19.499 26.590 -20.582 1.00 81.50 93 PHE A C 1
ATOM 742 O O . PHE A 1 93 ? 20.049 27.238 -21.477 1.00 81.50 93 PHE A O 1
ATOM 749 N N . ILE A 1 94 ? 20.021 25.460 -20.096 1.00 80.06 94 ILE A N 1
ATOM 750 C CA . ILE A 1 94 ? 21.292 24.877 -20.549 1.00 80.06 94 ILE A CA 1
ATOM 751 C C . ILE A 1 94 ? 21.225 24.531 -22.038 1.00 80.06 94 ILE A C 1
ATOM 753 O O . ILE A 1 94 ? 22.105 24.924 -22.806 1.00 80.06 94 ILE A O 1
ATOM 757 N N . SER A 1 95 ? 20.150 23.882 -22.487 1.00 79.25 95 SER A N 1
ATOM 758 C CA . SER A 1 95 ? 19.943 23.537 -23.897 1.00 79.25 95 SER A CA 1
ATOM 759 C C . SER A 1 95 ? 19.906 24.780 -24.795 1.00 79.25 95 SER A C 1
ATOM 761 O O . SER A 1 95 ? 20.517 24.798 -25.870 1.00 79.25 95 SER A O 1
ATOM 763 N N . LYS A 1 96 ? 19.233 25.851 -24.356 1.00 79.44 96 LYS A N 1
ATOM 764 C CA . LYS A 1 96 ? 19.176 27.136 -25.067 1.00 79.44 96 LYS A CA 1
ATOM 765 C C . LYS A 1 96 ? 20.542 27.824 -25.100 1.00 79.44 96 LYS A C 1
ATOM 767 O O . LYS A 1 96 ? 20.938 28.324 -26.156 1.00 79.44 96 LYS A O 1
ATOM 772 N N . HIS A 1 97 ? 21.272 27.824 -23.984 1.00 76.75 97 HIS A N 1
ATOM 773 C CA . HIS A 1 97 ? 22.609 28.406 -23.889 1.00 76.75 97 HIS A CA 1
ATOM 774 C C . HIS A 1 97 ? 23.601 27.675 -24.803 1.00 76.75 97 HIS A C 1
ATOM 776 O O . HIS A 1 97 ? 24.232 28.309 -25.645 1.00 76.75 97 HIS A O 1
ATOM 782 N N . LEU A 1 98 ? 23.647 26.339 -24.746 1.00 75.06 98 LEU A N 1
ATOM 783 C CA . LEU A 1 98 ? 24.489 25.511 -25.617 1.00 75.06 98 LEU A CA 1
ATOM 784 C C . LEU A 1 98 ? 24.170 25.724 -27.105 1.00 75.06 98 LEU A C 1
ATOM 786 O O . LEU A 1 98 ? 25.085 25.823 -27.925 1.00 75.06 98 LEU A O 1
ATOM 790 N N . ARG A 1 99 ? 22.886 25.850 -27.475 1.00 74.44 99 ARG A N 1
ATOM 791 C CA . ARG A 1 99 ? 22.472 26.138 -28.860 1.00 74.44 99 ARG A CA 1
ATOM 792 C C . ARG A 1 99 ? 22.947 27.515 -29.330 1.00 74.44 99 ARG A C 1
ATOM 794 O O . ARG A 1 99 ? 23.393 27.643 -30.470 1.00 74.44 99 ARG A O 1
ATOM 801 N N . ASN A 1 100 ? 22.856 28.533 -28.477 1.00 76.44 100 ASN A N 1
ATOM 802 C CA . ASN A 1 100 ? 23.299 29.890 -28.800 1.00 76.44 100 ASN A CA 1
ATOM 803 C C . ASN A 1 100 ? 24.828 29.992 -28.885 1.00 76.44 100 ASN A C 1
ATOM 805 O O . ASN A 1 100 ? 25.339 30.626 -29.807 1.00 76.44 100 ASN A O 1
ATOM 809 N N . SER A 1 101 ? 25.555 29.320 -27.991 1.00 71.00 101 SER A N 1
ATOM 810 C CA . SER A 1 101 ? 27.020 29.249 -28.028 1.00 71.00 101 SER A CA 1
ATOM 811 C C . SER A 1 101 ? 27.519 28.508 -29.271 1.00 71.00 101 SER A C 1
ATOM 813 O O . SER A 1 101 ? 28.428 28.990 -29.940 1.00 71.00 101 SER A O 1
ATOM 815 N N . ARG A 1 102 ? 26.852 27.418 -29.682 1.00 67.88 102 ARG A N 1
ATOM 816 C CA . ARG A 1 102 ? 27.162 26.708 -30.938 1.00 67.88 102 ARG A CA 1
ATOM 817 C C . ARG A 1 102 ? 26.969 27.583 -32.183 1.00 67.88 102 ARG A C 1
ATOM 819 O O . ARG A 1 102 ? 27.739 27.466 -33.124 1.00 67.88 102 ARG A O 1
ATOM 826 N N . LYS A 1 103 ? 25.974 28.480 -32.196 1.00 66.00 103 LYS A N 1
ATOM 827 C CA . LYS A 1 103 ? 25.781 29.439 -33.303 1.00 66.00 103 LYS A CA 1
ATOM 828 C C . LYS A 1 103 ? 26.874 30.512 -33.373 1.00 66.00 103 LYS A C 1
ATOM 830 O O . LYS A 1 103 ? 27.146 31.000 -34.461 1.00 66.00 103 LYS A O 1
ATOM 835 N N . ARG A 1 104 ? 27.471 30.895 -32.237 1.00 63.53 104 ARG A N 1
ATOM 836 C CA . ARG A 1 104 ? 28.580 31.868 -32.186 1.00 63.53 104 ARG A CA 1
ATOM 837 C C . ARG A 1 104 ? 29.927 31.243 -32.553 1.00 63.53 104 ARG A C 1
ATOM 839 O O . ARG A 1 104 ? 30.776 31.925 -33.109 1.00 63.53 104 ARG A O 1
ATOM 846 N N . ILE A 1 105 ? 30.113 29.960 -32.250 1.00 63.94 105 ILE A N 1
ATOM 847 C CA . ILE A 1 105 ? 31.330 29.192 -32.533 1.00 63.94 105 ILE A CA 1
ATOM 848 C C . ILE A 1 105 ? 31.091 28.384 -33.819 1.00 63.94 105 ILE A C 1
ATOM 850 O O . ILE A 1 105 ? 30.939 27.167 -33.788 1.00 63.94 105 ILE A O 1
ATOM 854 N N . SER A 1 106 ? 31.005 29.053 -34.969 1.00 57.94 106 SER A N 1
ATOM 855 C CA . SER A 1 106 ? 30.744 28.404 -36.267 1.00 57.94 106 SER A CA 1
ATOM 856 C C . SER A 1 106 ? 31.872 27.481 -36.754 1.00 57.94 106 SER A C 1
ATOM 858 O O . SER A 1 106 ? 31.683 26.776 -37.739 1.00 57.94 106 SER A O 1
ATOM 860 N N . ASN A 1 107 ? 33.030 27.466 -36.079 1.00 56.28 107 ASN A N 1
ATOM 861 C CA . ASN A 1 107 ? 34.258 26.839 -36.586 1.00 56.28 107 ASN A CA 1
ATOM 862 C C . ASN A 1 107 ? 34.733 25.609 -35.789 1.00 56.28 107 ASN A C 1
ATOM 864 O O . ASN A 1 107 ? 35.791 25.071 -36.094 1.00 56.28 107 ASN A O 1
ATOM 868 N N . VAL A 1 108 ? 33.983 25.141 -34.783 1.00 60.81 108 VAL A N 1
ATOM 869 C CA . VAL A 1 108 ? 34.333 23.923 -34.025 1.00 60.81 108 VAL A CA 1
ATOM 870 C C . VAL A 1 108 ? 33.300 22.839 -34.323 1.00 60.81 108 VAL A C 1
ATOM 872 O O . VAL A 1 108 ? 32.187 22.854 -33.793 1.00 60.81 108 VAL A O 1
ATOM 875 N N . SER A 1 109 ? 33.654 21.896 -35.197 1.00 61.00 109 SER A N 1
ATOM 876 C CA . SER A 1 109 ? 32.852 20.702 -35.457 1.00 61.00 109 SER A CA 1
ATOM 877 C C . SER A 1 109 ? 32.932 19.760 -34.252 1.00 61.00 109 SER A C 1
ATOM 879 O O . SER A 1 109 ? 33.877 18.995 -34.089 1.00 61.00 109 SER A O 1
ATOM 881 N N . LEU A 1 110 ? 31.923 19.820 -33.379 1.00 65.31 110 LEU A N 1
ATOM 882 C CA . LEU A 1 110 ? 31.701 18.783 -32.366 1.00 65.31 110 LEU A CA 1
ATOM 883 C C . LEU A 1 110 ? 31.603 17.419 -33.059 1.00 65.31 110 LEU A C 1
ATOM 885 O O . LEU A 1 110 ? 30.833 17.266 -34.011 1.00 65.31 110 LEU A O 1
ATOM 889 N N . SER A 1 111 ? 32.363 16.437 -32.570 1.00 72.56 111 SER A N 1
ATOM 890 C CA . SER A 1 111 ? 32.335 15.080 -33.108 1.00 72.56 111 SER A CA 1
ATOM 891 C C . SER A 1 111 ? 30.927 14.499 -32.982 1.00 72.56 111 SER A C 1
ATOM 893 O O . SER A 1 111 ? 30.243 14.673 -31.969 1.00 72.56 111 SER A O 1
ATOM 895 N N . GLU A 1 112 ? 30.480 13.763 -34.000 1.00 74.56 112 GLU A N 1
ATOM 896 C CA . GLU A 1 112 ? 29.165 13.111 -34.007 1.00 74.56 112 GLU A CA 1
ATOM 897 C C . GLU A 1 112 ? 28.983 12.170 -32.796 1.00 74.56 112 GLU A C 1
ATOM 899 O O . GLU A 1 112 ? 27.868 11.971 -32.306 1.00 74.56 112 GLU A O 1
ATOM 904 N N . LYS A 1 113 ? 30.097 11.642 -32.265 1.00 76.75 113 LYS A N 1
ATOM 905 C CA . LYS A 1 113 ? 30.142 10.828 -31.043 1.00 76.75 113 LYS A CA 1
ATOM 906 C C . LYS A 1 113 ? 29.741 11.618 -29.793 1.00 76.75 113 LYS A C 1
ATOM 908 O O . LYS A 1 113 ? 28.936 11.118 -29.010 1.00 76.75 113 LYS A O 1
ATOM 913 N N . ASP A 1 114 ? 30.205 12.857 -29.646 1.00 73.44 114 ASP A N 1
ATOM 914 C CA . ASP A 1 114 ? 29.911 13.699 -28.476 1.00 73.44 114 ASP A CA 1
ATOM 915 C C . ASP A 1 114 ? 28.434 14.105 -28.446 1.00 73.44 114 ASP A C 1
ATOM 917 O O . ASP A 1 114 ? 27.786 14.121 -27.398 1.00 73.44 114 ASP A O 1
ATOM 921 N N . ILE A 1 115 ? 27.857 14.361 -29.624 1.00 75.12 115 ILE A N 1
ATOM 922 C CA . ILE A 1 115 ? 26.433 14.682 -29.767 1.00 75.12 115 ILE A CA 1
ATOM 923 C C . ILE A 1 115 ? 25.564 13.473 -29.394 1.00 75.12 115 ILE A C 1
ATOM 925 O O . ILE A 1 115 ? 24.556 13.635 -28.699 1.00 75.12 115 ILE A O 1
ATOM 929 N N . LYS A 1 116 ? 25.937 12.262 -29.831 1.00 77.56 116 LYS A N 1
ATOM 930 C CA . LYS A 1 116 ? 25.226 11.023 -29.471 1.00 77.56 116 LYS A CA 1
ATOM 931 C C . LYS A 1 116 ? 25.326 10.739 -27.969 1.00 77.56 116 LYS A C 1
ATOM 933 O O . LYS A 1 116 ? 24.301 10.451 -27.352 1.00 77.56 116 LYS A O 1
ATOM 938 N N . LEU A 1 117 ? 26.506 10.911 -27.369 1.00 75.88 117 LEU A N 1
ATOM 939 C CA . LEU A 1 117 ? 26.726 10.723 -25.931 1.00 75.88 117 LEU A CA 1
ATOM 940 C C . LEU A 1 117 ? 25.909 11.709 -25.080 1.00 75.88 117 LEU A C 1
ATOM 942 O O . LEU A 1 117 ? 25.299 11.306 -24.090 1.00 75.88 117 LEU A O 1
ATOM 946 N N . PHE A 1 118 ? 25.834 12.977 -25.497 1.00 77.19 118 PHE A N 1
ATOM 947 C CA . PHE A 1 118 ? 25.028 14.000 -24.825 1.00 77.19 118 PHE A CA 1
ATOM 948 C C . PHE A 1 118 ? 23.523 13.698 -24.893 1.00 77.19 118 PHE A C 1
ATOM 950 O O . PHE A 1 118 ? 22.808 13.842 -23.900 1.00 77.19 118 PHE A O 1
ATOM 957 N N . ARG A 1 119 ? 23.022 13.237 -26.050 1.00 79.44 119 ARG A N 1
ATOM 958 C CA . ARG A 1 119 ? 21.613 12.821 -26.195 1.00 79.44 119 ARG A CA 1
ATOM 959 C C . ARG A 1 119 ? 21.293 11.609 -25.327 1.00 79.44 119 ARG A C 1
ATOM 961 O O . ARG A 1 119 ? 20.241 11.594 -24.697 1.00 79.44 119 ARG A O 1
ATOM 968 N N . PHE A 1 120 ? 22.198 10.635 -25.273 1.00 77.25 120 PHE A N 1
ATOM 969 C CA . PHE A 1 120 ? 22.049 9.462 -24.419 1.00 77.25 120 PHE A CA 1
ATOM 970 C C . PHE A 1 120 ? 21.990 9.845 -22.935 1.00 77.25 120 PHE A C 1
ATOM 972 O O . PHE A 1 120 ? 21.053 9.445 -22.252 1.00 77.25 120 PHE A O 1
ATOM 979 N N . HIS A 1 121 ? 22.907 10.697 -22.459 1.00 78.00 121 HIS A N 1
ATOM 980 C CA . HIS A 1 121 ? 22.887 11.188 -21.075 1.00 78.00 121 HIS A CA 1
ATOM 981 C C . HIS A 1 121 ? 21.568 11.875 -20.714 1.00 78.00 121 HIS A C 1
ATOM 983 O O . HIS A 1 121 ? 21.017 11.601 -19.652 1.00 78.00 121 HIS A O 1
ATOM 989 N N . ARG A 1 122 ? 21.020 12.715 -21.603 1.00 82.06 122 ARG A N 1
ATOM 990 C CA . ARG A 1 122 ? 19.711 13.347 -21.364 1.00 82.06 122 ARG A CA 1
ATOM 991 C C . ARG A 1 122 ? 18.588 12.319 -21.251 1.00 82.06 122 ARG A C 1
ATOM 993 O O . ARG A 1 122 ? 17.782 12.427 -20.338 1.00 82.06 122 ARG A O 1
ATOM 1000 N N . ILE A 1 123 ? 18.549 11.312 -22.127 1.00 85.25 123 ILE A N 1
ATOM 1001 C CA . ILE A 1 123 ? 17.537 10.241 -22.065 1.00 85.25 123 ILE A CA 1
ATOM 1002 C C . ILE A 1 123 ? 17.632 9.477 -20.741 1.00 85.25 123 ILE A C 1
ATOM 1004 O O . ILE A 1 123 ? 16.612 9.278 -20.087 1.00 85.25 123 ILE A O 1
ATOM 1008 N N . VAL A 1 124 ? 18.843 9.089 -20.331 1.00 83.31 124 VAL A N 1
ATOM 1009 C CA . VAL A 1 124 ? 19.069 8.386 -19.059 1.00 83.31 124 VAL A CA 1
ATOM 1010 C C . VAL A 1 124 ? 18.607 9.239 -17.883 1.00 83.31 124 VAL A C 1
ATOM 1012 O O . VAL A 1 124 ? 17.906 8.742 -17.006 1.00 83.31 124 VAL A O 1
ATOM 1015 N N . LEU A 1 125 ? 18.946 10.528 -17.883 1.00 82.50 125 LEU A N 1
ATOM 1016 C CA . LEU A 1 125 ? 18.572 11.438 -16.809 1.00 82.50 125 LEU A CA 1
ATOM 1017 C C . LEU A 1 125 ? 17.046 11.603 -16.728 1.00 82.50 125 LEU A C 1
ATOM 1019 O O . LEU A 1 125 ? 16.479 11.435 -15.652 1.00 82.50 125 LEU A O 1
ATOM 1023 N N . TYR A 1 126 ? 16.356 11.814 -17.854 1.00 83.44 126 TYR A N 1
ATOM 1024 C CA . TYR A 1 126 ? 14.889 11.835 -17.865 1.00 83.44 126 TYR A CA 1
ATOM 1025 C C . TYR A 1 126 ? 14.276 10.508 -17.404 1.00 83.44 126 TYR A C 1
ATOM 1027 O O . TYR A 1 126 ? 13.284 10.525 -16.682 1.00 83.44 126 TYR A O 1
ATOM 1035 N N . GLY A 1 127 ? 14.866 9.370 -17.778 1.00 85.25 127 GLY A N 1
ATOM 1036 C CA . GLY A 1 127 ? 14.420 8.052 -17.324 1.00 85.25 127 GLY A CA 1
ATOM 1037 C C . GLY A 1 127 ? 14.527 7.886 -15.807 1.00 85.25 127 GLY A C 1
ATOM 1038 O O . GLY A 1 127 ? 13.551 7.506 -15.164 1.00 85.25 127 GLY A O 1
ATOM 1039 N N . LEU A 1 128 ? 15.677 8.236 -15.221 1.00 82.62 128 LEU A N 1
ATOM 1040 C CA . LEU A 1 128 ? 15.883 8.229 -13.766 1.00 82.62 128 LEU A CA 1
ATOM 1041 C C . LEU A 1 128 ? 14.930 9.185 -13.049 1.00 82.62 128 LEU A C 1
ATOM 1043 O O . LEU A 1 128 ? 14.418 8.887 -11.970 1.00 82.62 128 LEU A O 1
ATOM 1047 N N . PHE A 1 129 ? 14.677 10.333 -13.664 1.00 80.31 129 PHE A N 1
ATOM 1048 C CA . PHE A 1 129 ? 13.784 11.332 -13.119 1.00 80.31 129 PHE A CA 1
ATOM 1049 C C . PHE A 1 129 ? 12.322 10.843 -13.094 1.00 80.31 129 PHE A C 1
ATOM 1051 O O . PHE A 1 129 ? 11.669 10.916 -12.055 1.00 80.31 129 PHE A O 1
ATOM 1058 N N . ILE A 1 130 ? 11.829 10.262 -14.195 1.00 84.00 130 ILE A N 1
ATOM 1059 C CA . ILE A 1 130 ? 10.494 9.640 -14.256 1.00 84.00 130 ILE A CA 1
ATOM 1060 C C . ILE A 1 130 ? 10.379 8.506 -13.234 1.00 84.00 130 ILE A C 1
ATOM 1062 O O . ILE A 1 130 ? 9.379 8.423 -12.526 1.00 84.00 130 ILE A O 1
ATOM 1066 N N . LEU A 1 131 ? 11.407 7.660 -13.118 1.00 84.38 131 LEU A N 1
ATOM 1067 C CA . LEU A 1 131 ? 11.435 6.587 -12.124 1.00 84.38 131 LEU A CA 1
ATOM 1068 C C . LEU A 1 131 ? 11.308 7.137 -10.698 1.00 84.38 131 LEU A C 1
ATOM 1070 O O . LEU A 1 131 ? 10.557 6.591 -9.897 1.00 84.38 131 LEU A O 1
ATOM 1074 N N . THR A 1 132 ? 12.003 8.234 -10.397 1.00 80.75 132 THR A N 1
ATOM 1075 C CA . THR A 1 132 ? 11.933 8.887 -9.084 1.00 80.75 132 THR A CA 1
ATOM 1076 C C . THR A 1 132 ? 10.519 9.388 -8.790 1.00 80.75 132 THR A C 1
ATOM 1078 O O . THR A 1 132 ? 10.012 9.134 -7.702 1.00 80.75 132 THR A O 1
ATOM 1081 N N . ILE A 1 133 ? 9.852 10.024 -9.762 1.00 80.31 133 ILE A N 1
ATOM 1082 C CA . ILE A 1 133 ? 8.448 10.444 -9.611 1.00 80.31 133 ILE A CA 1
ATOM 1083 C C . ILE A 1 133 ? 7.545 9.246 -9.320 1.00 80.31 133 ILE A C 1
ATOM 1085 O O . ILE A 1 133 ? 6.747 9.304 -8.392 1.00 80.31 133 ILE A O 1
ATOM 1089 N N . LEU A 1 134 ? 7.678 8.155 -10.080 1.00 83.56 134 LEU A N 1
ATOM 1090 C CA . LEU A 1 134 ? 6.842 6.968 -9.886 1.00 83.56 134 LEU A CA 1
ATOM 1091 C C . LEU A 1 134 ? 7.012 6.363 -8.486 1.00 83.56 134 LEU A C 1
ATOM 1093 O O . LEU A 1 134 ? 6.031 5.928 -7.889 1.00 83.56 134 LEU A O 1
ATOM 1097 N N . LEU A 1 135 ? 8.238 6.353 -7.955 1.00 81.81 135 LEU A N 1
ATOM 1098 C CA . LEU A 1 135 ? 8.510 5.873 -6.599 1.00 81.81 135 LEU A CA 1
ATOM 1099 C C . LEU A 1 135 ? 7.884 6.781 -5.533 1.00 81.81 135 LEU A C 1
ATOM 1101 O O . LEU A 1 135 ? 7.312 6.271 -4.573 1.00 81.81 135 LEU A O 1
ATOM 1105 N N . ILE A 1 136 ? 7.962 8.102 -5.712 1.00 79.38 136 ILE A N 1
ATOM 1106 C CA . ILE A 1 136 ? 7.356 9.074 -4.792 1.00 79.38 136 ILE A CA 1
ATOM 1107 C C . ILE A 1 136 ? 5.833 8.923 -4.790 1.00 79.38 136 ILE A C 1
ATOM 1109 O O . ILE A 1 136 ? 5.244 8.709 -3.730 1.00 79.38 136 ILE A O 1
ATOM 1113 N N . GLU A 1 137 ? 5.206 8.928 -5.967 1.00 80.62 137 GLU A N 1
ATOM 1114 C CA . GLU A 1 137 ? 3.755 8.771 -6.112 1.00 80.62 137 GLU A CA 1
ATOM 1115 C C . GLU A 1 137 ? 3.275 7.474 -5.446 1.00 80.62 137 GLU A C 1
ATOM 1117 O O . GLU A 1 137 ? 2.310 7.462 -4.683 1.00 80.62 137 GLU A O 1
ATOM 1122 N N . PHE A 1 138 ? 4.003 6.375 -5.666 1.00 82.94 138 PHE A N 1
ATOM 1123 C CA . PHE A 1 138 ? 3.712 5.094 -5.033 1.00 82.94 138 PHE A CA 1
ATOM 1124 C C . PHE A 1 138 ? 3.763 5.168 -3.499 1.00 82.94 138 PHE A C 1
ATOM 1126 O O . PHE A 1 138 ? 2.866 4.647 -2.826 1.00 82.94 138 PHE A O 1
ATOM 1133 N N . THR A 1 139 ? 4.775 5.831 -2.927 1.00 80.81 139 THR A N 1
ATOM 1134 C CA . THR A 1 139 ? 4.858 6.022 -1.469 1.00 80.81 139 THR A CA 1
ATOM 1135 C C . THR A 1 139 ? 3.725 6.894 -0.933 1.00 80.81 139 THR A C 1
ATOM 1137 O O . THR A 1 139 ? 3.132 6.552 0.087 1.00 80.81 139 THR A O 1
ATOM 1140 N N . CYS A 1 140 ? 3.359 7.955 -1.652 1.00 78.56 140 CYS A N 1
ATOM 1141 C CA . CYS A 1 140 ? 2.289 8.867 -1.262 1.00 78.56 140 CYS A CA 1
ATOM 1142 C C . CYS A 1 140 ? 0.923 8.175 -1.246 1.00 78.56 140 CYS A C 1
ATOM 1144 O O . CYS A 1 140 ? 0.198 8.238 -0.253 1.00 78.56 140 CYS A O 1
ATOM 1146 N N . LEU A 1 141 ? 0.596 7.435 -2.309 1.00 83.00 141 LEU A N 1
ATOM 1147 C CA . LEU A 1 141 ? -0.642 6.658 -2.390 1.00 83.00 141 LEU A CA 1
ATOM 1148 C C . LEU A 1 141 ? -0.722 5.595 -1.288 1.00 83.00 141 LEU A C 1
ATOM 1150 O O . LEU A 1 141 ? -1.784 5.408 -0.691 1.00 83.00 141 LEU A O 1
ATOM 1154 N N . SER A 1 142 ? 0.401 4.938 -0.983 1.00 84.44 142 SER A N 1
ATOM 1155 C CA . SER A 1 142 ? 0.488 3.963 0.111 1.00 84.44 142 SER A CA 1
ATOM 1156 C C . SER A 1 142 ? 0.210 4.619 1.465 1.00 84.44 142 SER A C 1
ATOM 1158 O O . SER A 1 142 ? -0.614 4.128 2.236 1.00 84.44 142 SER A O 1
ATOM 1160 N N . ASP A 1 143 ? 0.840 5.762 1.738 1.00 82.06 143 ASP A N 1
ATOM 1161 C CA . ASP A 1 143 ? 0.656 6.501 2.988 1.00 82.06 143 ASP A CA 1
ATOM 1162 C C . ASP A 1 143 ? -0.770 7.055 3.128 1.00 82.06 143 ASP A C 1
ATOM 1164 O O . ASP A 1 143 ? -1.354 6.975 4.211 1.00 82.06 143 ASP A O 1
ATOM 1168 N N . LEU A 1 144 ? -1.373 7.553 2.043 1.00 82.81 144 LEU A N 1
ATOM 1169 C CA . LEU A 1 144 ? -2.772 7.995 2.024 1.00 82.81 144 LEU A CA 1
ATOM 1170 C C . LEU A 1 144 ? -3.738 6.846 2.322 1.00 82.81 144 LEU A C 1
ATOM 1172 O O . LEU A 1 144 ? -4.675 7.021 3.105 1.00 82.81 144 LEU A O 1
ATOM 1176 N N . TYR A 1 145 ? -3.506 5.675 1.727 1.00 86.94 145 TYR A N 1
ATOM 1177 C CA . TYR A 1 145 ? -4.298 4.478 1.995 1.00 86.94 145 TYR A CA 1
ATOM 1178 C C . TYR A 1 145 ? -4.206 4.065 3.471 1.00 86.94 145 TYR A C 1
ATOM 1180 O O . TYR A 1 145 ? -5.236 3.923 4.136 1.00 86.94 145 TYR A O 1
ATOM 1188 N N . ILE A 1 146 ? -2.980 3.958 3.999 1.00 87.19 146 ILE A N 1
ATOM 1189 C CA . ILE A 1 146 ? -2.703 3.634 5.407 1.00 87.19 146 ILE A CA 1
ATOM 1190 C C . ILE A 1 146 ? -3.412 4.630 6.326 1.00 87.19 146 ILE A C 1
ATOM 1192 O O . ILE A 1 146 ? -4.122 4.232 7.248 1.00 87.19 146 ILE A O 1
ATOM 1196 N N . TYR A 1 147 ? -3.248 5.927 6.066 1.00 84.50 147 TYR A N 1
ATOM 1197 C CA . TYR A 1 147 ? -3.832 6.985 6.882 1.00 84.50 147 TYR A CA 1
ATOM 1198 C C . TYR A 1 147 ? -5.359 6.914 6.895 1.00 84.50 147 TYR A C 1
ATOM 1200 O O . TYR A 1 147 ? -5.973 6.987 7.965 1.00 84.50 147 TYR A O 1
ATOM 1208 N N . LYS A 1 148 ? -5.979 6.756 5.719 1.00 84.94 148 LYS A N 1
ATOM 1209 C CA . LYS A 1 148 ? -7.435 6.659 5.592 1.00 84.94 148 LYS A CA 1
ATOM 1210 C C . LYS A 1 148 ? -7.962 5.477 6.401 1.00 84.94 148 LYS A C 1
ATOM 1212 O O . LYS A 1 148 ? -8.823 5.675 7.256 1.00 84.94 148 LYS A O 1
ATOM 1217 N N . GLN A 1 149 ? -7.420 4.280 6.188 1.00 89.94 149 GLN A N 1
ATOM 1218 C CA . GLN A 1 149 ? -7.921 3.086 6.865 1.00 89.94 149 GLN A CA 1
ATOM 1219 C C . GLN A 1 149 ? -7.634 3.080 8.364 1.00 89.94 149 GLN A C 1
ATOM 1221 O O . GLN A 1 149 ? -8.526 2.719 9.135 1.00 89.94 149 GLN A O 1
ATOM 1226 N N . ALA A 1 150 ? -6.464 3.548 8.801 1.00 89.50 150 ALA A N 1
ATOM 1227 C CA . ALA A 1 150 ? -6.161 3.699 10.222 1.00 89.50 150 ALA A CA 1
ATOM 1228 C C . ALA A 1 150 ? -7.144 4.666 10.905 1.00 89.50 150 ALA A C 1
ATOM 1230 O O . ALA A 1 150 ? -7.728 4.334 11.938 1.00 89.50 150 ALA A O 1
ATOM 1231 N N . THR A 1 151 ? -7.380 5.835 10.298 1.00 87.31 151 THR A N 1
ATOM 1232 C CA . THR A 1 151 ? -8.291 6.856 10.838 1.00 87.31 151 THR A CA 1
ATOM 1233 C C . THR A 1 151 ? -9.726 6.348 10.894 1.00 87.31 151 THR A C 1
ATOM 1235 O O . THR A 1 151 ? -10.375 6.473 11.933 1.00 87.31 151 THR A O 1
ATOM 1238 N N . THR A 1 152 ? -10.230 5.769 9.802 1.00 90.19 152 THR A N 1
ATOM 1239 C CA . THR A 1 152 ? -11.605 5.259 9.726 1.00 90.19 152 THR A CA 1
ATOM 1240 C C . THR A 1 152 ? -11.828 4.143 10.736 1.00 90.19 152 THR A C 1
ATOM 1242 O O . THR A 1 152 ? -12.767 4.218 11.525 1.00 90.19 152 THR A O 1
ATOM 1245 N N . THR A 1 153 ? -10.937 3.152 10.776 1.00 92.31 153 THR A N 1
ATOM 1246 C CA . THR A 1 153 ? -11.073 1.997 11.673 1.00 92.31 153 THR A CA 1
ATOM 1247 C C . THR A 1 153 ? -11.053 2.430 13.128 1.00 92.31 153 THR A C 1
ATOM 1249 O O . THR A 1 153 ? -11.940 2.067 13.895 1.00 92.31 153 THR A O 1
ATOM 1252 N N . TYR A 1 154 ? -10.091 3.267 13.509 1.00 91.50 154 TYR A N 1
ATOM 1253 C CA . TYR A 1 154 ? -10.010 3.732 14.885 1.00 91.50 154 TYR A CA 1
ATOM 1254 C C . TYR A 1 154 ? -11.179 4.649 15.255 1.00 91.50 154 TYR A C 1
ATOM 1256 O O . TYR A 1 154 ? -11.730 4.531 16.343 1.00 91.50 154 TYR A O 1
ATOM 1264 N N . THR A 1 155 ? -11.621 5.519 14.342 1.00 90.94 155 THR A N 1
ATOM 1265 C CA . THR A 1 155 ? -12.837 6.316 14.562 1.00 90.94 155 THR A CA 1
ATOM 1266 C C . THR A 1 155 ? -14.046 5.412 14.778 1.00 90.94 155 THR A C 1
ATOM 1268 O O . THR A 1 155 ? -14.853 5.683 15.659 1.00 90.94 155 THR A O 1
ATOM 1271 N N . ASN A 1 156 ? -14.162 4.319 14.023 1.00 94.56 156 ASN A N 1
ATOM 1272 C CA . ASN A 1 156 ? -15.238 3.351 14.196 1.00 94.56 156 ASN A CA 1
ATOM 1273 C C . ASN A 1 156 ? -15.145 2.625 15.553 1.00 94.56 156 ASN A C 1
ATOM 1275 O O . ASN A 1 156 ? -16.182 2.416 16.175 1.00 94.56 156 ASN A O 1
ATOM 1279 N N . ILE A 1 157 ? -13.938 2.336 16.068 1.00 94.81 157 ILE A N 1
ATOM 1280 C CA . ILE A 1 157 ? -13.741 1.846 17.449 1.00 94.81 157 ILE A CA 1
ATOM 1281 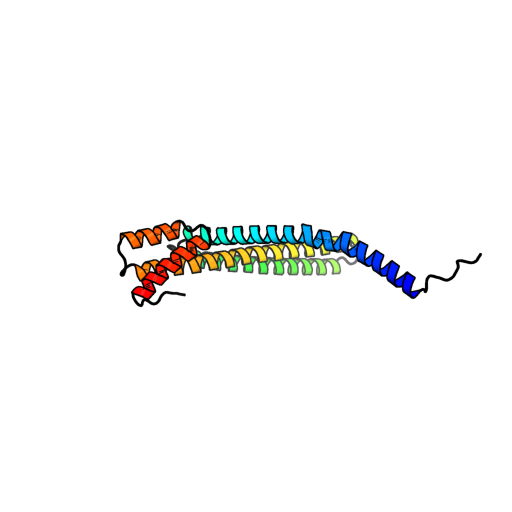C C . ILE A 1 157 ? -14.272 2.863 18.469 1.00 94.81 157 ILE A C 1
ATOM 1283 O O . ILE A 1 157 ? -14.976 2.488 19.404 1.00 94.81 157 ILE A O 1
ATOM 1287 N N . GLU A 1 158 ? -13.972 4.151 18.289 1.00 93.44 158 GLU A N 1
ATOM 1288 C CA . GLU A 1 158 ? -14.470 5.205 19.185 1.00 93.44 158 GLU A CA 1
ATOM 1289 C C . GLU A 1 158 ? -15.995 5.374 19.087 1.00 93.44 158 GLU A C 1
ATOM 1291 O O . GLU A 1 158 ? -16.651 5.571 20.107 1.00 93.44 158 GLU A O 1
ATOM 1296 N N . ILE A 1 159 ? -16.580 5.233 17.893 1.00 94.00 159 ILE A N 1
ATOM 1297 C CA . ILE A 1 159 ? -18.035 5.301 17.673 1.00 94.00 159 ILE A CA 1
ATOM 1298 C C . ILE A 1 159 ? -18.767 4.179 18.416 1.00 94.00 159 ILE A C 1
ATOM 1300 O O . ILE A 1 159 ? -19.810 4.424 19.020 1.00 94.00 159 ILE A O 1
ATOM 1304 N N . VAL A 1 160 ? -18.237 2.952 18.386 1.00 96.00 160 VAL A N 1
ATOM 1305 C CA . VAL A 1 160 ? -18.868 1.817 19.076 1.00 96.00 160 VAL A CA 1
ATOM 1306 C C . VAL A 1 160 ? -18.557 1.778 20.573 1.00 96.00 160 VAL A C 1
ATOM 1308 O O . VAL A 1 160 ? -19.231 1.050 21.300 1.00 96.00 160 VAL A O 1
ATOM 1311 N N . SER A 1 161 ? -17.583 2.568 21.046 1.00 95.19 161 SER A N 1
ATOM 1312 C CA . SER A 1 161 ? -17.124 2.565 22.442 1.00 95.19 161 SER A CA 1
ATOM 1313 C C . SER A 1 161 ? -18.231 2.737 23.495 1.00 95.19 161 SER A C 1
ATOM 1315 O O . SER A 1 161 ? -18.173 2.018 24.491 1.00 95.19 161 SER A O 1
ATOM 1317 N N . PRO A 1 162 ? -19.286 3.562 23.301 1.00 94.94 162 PRO A N 1
ATOM 1318 C CA . PRO A 1 162 ? -20.341 3.719 24.307 1.00 94.94 162 PRO A CA 1
ATOM 1319 C C . PRO A 1 162 ? -21.275 2.505 24.434 1.00 94.94 162 PRO A C 1
ATOM 1321 O O . PRO A 1 162 ? -22.090 2.455 25.351 1.00 94.94 162 PRO A O 1
ATOM 1324 N N . TYR A 1 163 ? -21.197 1.547 23.504 1.00 94.69 163 TYR A N 1
ATOM 1325 C CA . TYR A 1 163 ? -22.120 0.410 23.383 1.00 94.69 163 TYR A CA 1
ATOM 1326 C C . TYR A 1 163 ? -21.485 -0.930 23.772 1.00 94.69 163 TYR A C 1
ATOM 1328 O O . TYR A 1 163 ? -22.064 -1.993 23.531 1.00 94.69 163 TYR A O 1
ATOM 1336 N N . ILE A 1 164 ? -20.274 -0.886 24.322 1.00 95.56 164 ILE A N 1
ATOM 1337 C CA . ILE A 1 164 ? -19.482 -2.045 24.733 1.00 95.56 164 ILE A CA 1
ATOM 1338 C C . ILE A 1 164 ? -18.874 -1.795 26.110 1.00 95.56 164 ILE A C 1
ATOM 1340 O O . ILE A 1 164 ? -18.850 -0.670 26.603 1.00 95.56 164 ILE A O 1
ATOM 1344 N N . SER A 1 165 ? -18.382 -2.851 26.749 1.00 96.38 165 SER A N 1
ATOM 1345 C CA . SER A 1 165 ? -17.657 -2.721 28.014 1.00 96.38 165 SER A CA 1
ATOM 1346 C C . SER A 1 165 ? -16.267 -2.097 27.824 1.00 96.38 165 SER A C 1
ATOM 1348 O O . SER A 1 165 ? -15.637 -2.246 26.774 1.00 96.38 165 SER A O 1
ATOM 1350 N N . ASP A 1 166 ? -15.721 -1.495 28.884 1.00 95.69 166 ASP A N 1
ATOM 1351 C CA . ASP A 1 166 ? -14.342 -0.980 28.904 1.00 95.69 166 ASP A CA 1
ATOM 1352 C C . ASP A 1 166 ? -13.301 -2.039 28.511 1.00 95.69 166 ASP A C 1
ATOM 1354 O O . ASP A 1 166 ? -12.271 -1.726 27.906 1.00 95.69 166 ASP A O 1
ATOM 1358 N N . GLN A 1 167 ? -13.548 -3.301 28.872 1.00 95.94 167 GLN A N 1
ATOM 1359 C CA . GLN A 1 167 ? -12.664 -4.411 28.531 1.00 95.94 167 GLN A CA 1
ATOM 1360 C C . GLN A 1 167 ? -12.705 -4.714 27.030 1.00 95.94 167 GLN A C 1
ATOM 1362 O O . GLN A 1 167 ? -11.648 -4.854 26.416 1.00 95.94 167 GLN A O 1
ATOM 1367 N N . GLU A 1 168 ? -13.896 -4.777 26.432 1.00 95.56 168 GLU A N 1
ATOM 1368 C CA . GLU A 1 168 ? -14.061 -4.971 24.986 1.00 95.56 168 GLU A CA 1
ATOM 1369 C C . GLU A 1 168 ? -13.460 -3.804 24.199 1.00 95.56 168 GLU A C 1
ATOM 1371 O O . GLU A 1 168 ? -12.740 -4.020 23.227 1.00 95.56 168 GLU A O 1
ATOM 1376 N N . TYR A 1 169 ? -13.667 -2.570 24.657 1.00 96.62 169 TYR A N 1
ATOM 1377 C CA . TYR A 1 169 ? -13.076 -1.383 24.046 1.00 96.62 169 TYR A CA 1
ATOM 1378 C C . TYR A 1 169 ? -11.543 -1.436 24.034 1.00 96.62 169 TYR A C 1
ATOM 1380 O O . TYR A 1 169 ? -10.909 -1.243 22.992 1.00 96.62 169 TYR A O 1
ATOM 1388 N N . LYS A 1 170 ? -10.925 -1.766 25.176 1.00 95.88 170 LYS A N 1
ATOM 1389 C CA . LYS A 1 170 ? -9.467 -1.950 25.267 1.00 95.88 170 LYS A CA 1
ATOM 1390 C C . LYS A 1 170 ? -8.982 -3.106 24.393 1.00 95.88 170 LYS A C 1
ATOM 1392 O O . LYS A 1 170 ? -7.912 -2.994 23.795 1.00 95.88 170 LYS A O 1
ATOM 1397 N N . ALA A 1 171 ? -9.759 -4.183 24.281 1.00 96.19 171 ALA A N 1
ATOM 1398 C CA . ALA A 1 171 ? -9.434 -5.305 23.408 1.00 96.19 171 ALA A CA 1
ATOM 1399 C C . ALA A 1 171 ? -9.435 -4.897 21.926 1.00 96.19 171 ALA A C 1
ATOM 1401 O O . ALA A 1 171 ? -8.479 -5.219 21.225 1.00 96.19 171 ALA A O 1
ATOM 1402 N N . LEU A 1 172 ? -10.430 -4.131 21.460 1.00 96.00 172 LEU A N 1
ATOM 1403 C CA . LEU A 1 172 ? -10.476 -3.620 20.081 1.00 96.00 172 LEU A CA 1
ATOM 1404 C C . LEU A 1 172 ? -9.277 -2.716 19.766 1.00 96.00 172 LEU A C 1
ATOM 1406 O O . LEU A 1 172 ? -8.642 -2.868 18.723 1.00 96.00 172 LEU A O 1
ATOM 1410 N N . LYS A 1 173 ? -8.907 -1.820 20.689 1.00 93.75 173 LYS A N 1
ATOM 1411 C CA . LYS A 1 173 ? -7.700 -0.989 20.540 1.00 93.75 173 LYS A CA 1
ATOM 1412 C C . LYS A 1 173 ? -6.422 -1.817 20.506 1.00 93.75 173 LYS A C 1
ATOM 1414 O O . LYS A 1 173 ? -5.549 -1.572 19.678 1.00 93.75 173 LYS A O 1
ATOM 1419 N N . SER A 1 174 ? -6.312 -2.816 21.378 1.00 93.69 174 SER A N 1
ATOM 1420 C CA . SER A 1 174 ? -5.174 -3.733 21.364 1.00 93.69 174 SER A CA 1
ATOM 1421 C C . SER A 1 174 ? -5.090 -4.491 20.040 1.00 93.69 174 SER A C 1
ATOM 1423 O O . SER A 1 174 ? -4.002 -4.611 19.491 1.00 93.69 174 SER A O 1
ATOM 1425 N N . GLN A 1 175 ? -6.215 -4.981 19.513 1.00 94.88 175 GLN A N 1
ATOM 1426 C CA . GLN A 1 175 ? -6.264 -5.670 18.222 1.00 94.88 175 GLN A CA 1
ATOM 1427 C C . GLN A 1 175 ? -5.82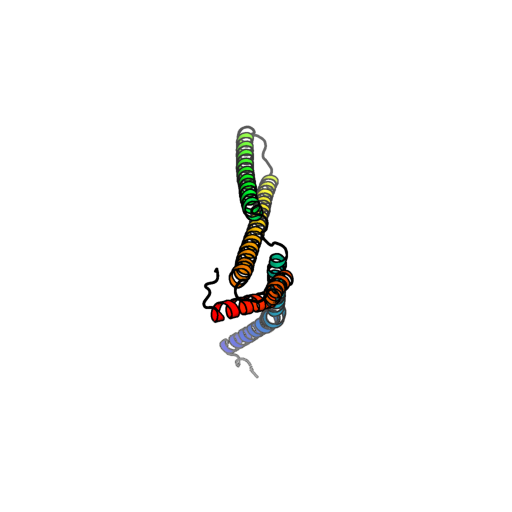6 -4.747 17.087 1.00 94.88 175 GLN A C 1
ATOM 1429 O O . GLN A 1 175 ? -5.002 -5.157 16.278 1.00 94.88 175 GLN A O 1
ATOM 1434 N N . PHE A 1 176 ? -6.285 -3.491 17.078 1.00 94.44 176 PHE A N 1
ATOM 1435 C CA . PHE A 1 176 ? -5.848 -2.483 16.110 1.00 94.44 176 PHE A CA 1
ATOM 1436 C C . PHE A 1 176 ? -4.321 -2.306 16.092 1.00 94.44 176 PHE A C 1
ATOM 1438 O O . PHE A 1 176 ? -3.704 -2.310 15.029 1.00 94.44 176 PHE A O 1
ATOM 1445 N N . HIS A 1 177 ? -3.689 -2.215 17.264 1.00 92.19 177 HIS A N 1
ATOM 1446 C CA . HIS A 1 177 ? -2.233 -2.073 17.366 1.00 92.19 177 HIS A CA 1
ATOM 1447 C C . HIS A 1 177 ? -1.444 -3.359 17.060 1.00 92.19 177 HIS A C 1
ATOM 1449 O O . HIS A 1 177 ? -0.223 -3.303 16.924 1.00 92.19 177 HIS A O 1
ATOM 1455 N N . LEU A 1 178 ? -2.117 -4.505 16.932 1.00 93.25 178 LEU A N 1
ATOM 1456 C CA . LEU A 1 178 ? -1.507 -5.800 16.615 1.00 93.25 178 LEU A CA 1
ATOM 1457 C C . LEU A 1 178 ? -1.736 -6.240 15.161 1.00 93.25 178 LEU A C 1
ATOM 1459 O O . LEU A 1 178 ? -1.232 -7.293 14.764 1.00 93.25 178 LEU A O 1
ATOM 1463 N N . ILE A 1 179 ? -2.449 -5.442 14.356 1.00 94.50 179 ILE A N 1
ATOM 1464 C CA . ILE A 1 179 ? -2.692 -5.739 12.940 1.00 94.50 179 ILE A CA 1
ATOM 1465 C C . ILE A 1 179 ? -1.362 -5.915 12.213 1.00 94.50 179 ILE A C 1
ATOM 1467 O O . ILE A 1 179 ? -0.512 -5.018 12.213 1.00 94.50 179 ILE A O 1
ATOM 1471 N N . SER A 1 180 ? -1.208 -7.080 11.581 1.00 93.12 180 SER A N 1
ATOM 1472 C CA . SER A 1 180 ? 0.003 -7.434 10.838 1.00 93.12 180 SER A CA 1
ATOM 1473 C C . SER A 1 180 ? -0.243 -7.881 9.399 1.00 93.12 180 SER A C 1
ATOM 1475 O O . SER A 1 180 ? 0.702 -7.968 8.623 1.00 93.12 180 SER A O 1
ATOM 1477 N N . ASN A 1 181 ? -1.489 -8.177 9.050 1.00 94.31 181 ASN A N 1
ATOM 1478 C CA . ASN A 1 181 ? -1.905 -8.656 7.739 1.00 94.31 181 ASN A CA 1
ATOM 1479 C C . ASN A 1 181 ? -3.385 -8.311 7.524 1.00 94.31 181 ASN A C 1
ATOM 1481 O O . ASN A 1 181 ? -4.074 -7.846 8.439 1.00 94.31 181 ASN A O 1
ATOM 1485 N N . GLU A 1 182 ? -3.864 -8.572 6.314 1.00 93.75 182 GLU A N 1
ATOM 1486 C CA . GLU A 1 182 ? -5.250 -8.337 5.903 1.00 93.75 182 GLU A CA 1
ATOM 1487 C C . GLU A 1 182 ? -6.265 -9.086 6.778 1.00 93.75 182 GLU A C 1
ATOM 1489 O O . GLU A 1 182 ? -7.240 -8.505 7.240 1.00 93.75 182 GLU A O 1
ATOM 1494 N N . ASN A 1 183 ? -5.994 -10.349 7.115 1.00 95.25 183 ASN A N 1
ATOM 1495 C CA . ASN A 1 183 ? -6.911 -11.174 7.905 1.00 95.25 183 ASN A CA 1
ATOM 1496 C C . ASN A 1 183 ? -7.121 -10.628 9.331 1.00 95.25 183 ASN A C 1
ATOM 1498 O O . ASN A 1 183 ? -8.218 -10.703 9.882 1.00 95.25 183 ASN A O 1
ATOM 1502 N N . ASP A 1 184 ? -6.083 -10.073 9.955 1.00 95.69 184 ASP A N 1
ATOM 1503 C CA . ASP A 1 184 ? -6.208 -9.447 11.276 1.00 95.69 184 ASP A CA 1
ATOM 1504 C C . ASP A 1 184 ? -7.053 -8.169 11.216 1.00 95.69 184 ASP A C 1
ATOM 1506 O O . ASP A 1 184 ? -7.868 -7.916 12.109 1.00 95.69 184 ASP A O 1
ATOM 1510 N N . PHE A 1 185 ? -6.909 -7.396 10.138 1.00 95.06 185 PHE A N 1
ATOM 1511 C CA . PHE A 1 185 ? -7.740 -6.224 9.875 1.00 95.06 185 PHE A CA 1
ATOM 1512 C C . PHE A 1 185 ? -9.205 -6.603 9.616 1.00 95.06 185 PHE A C 1
ATOM 1514 O O . PHE A 1 185 ? -10.111 -5.987 10.184 1.00 95.06 185 PHE A O 1
ATOM 1521 N N . ASP A 1 186 ? -9.452 -7.649 8.831 1.00 95.75 186 ASP A N 1
ATOM 1522 C CA . ASP A 1 186 ? -10.797 -8.148 8.534 1.00 95.75 186 ASP A CA 1
ATOM 1523 C C . ASP A 1 186 ? -11.507 -8.651 9.793 1.00 95.75 186 ASP A C 1
ATOM 1525 O O . ASP A 1 186 ? -12.674 -8.344 10.028 1.00 95.75 186 ASP A O 1
ATOM 1529 N N . LYS A 1 187 ? -10.801 -9.371 10.673 1.00 96.62 187 LYS A N 1
ATOM 1530 C CA . LYS A 1 187 ? -11.362 -9.805 11.964 1.00 96.62 187 LYS A CA 1
ATOM 1531 C C . LYS A 1 187 ? -11.778 -8.622 12.831 1.00 96.62 187 LYS A C 1
ATOM 1533 O O . LYS A 1 187 ? -12.857 -8.658 13.424 1.00 96.62 187 LYS A O 1
ATOM 1538 N N . LEU A 1 188 ? -10.938 -7.588 12.912 1.00 96.38 188 LEU A N 1
ATOM 1539 C CA . LEU A 1 188 ? -11.243 -6.389 13.689 1.00 96.38 188 LEU A CA 1
ATOM 1540 C C . LEU A 1 188 ? -12.453 -5.648 13.110 1.00 96.38 188 LEU A C 1
ATOM 1542 O O . LEU A 1 188 ? -13.375 -5.302 13.847 1.00 96.38 188 LEU A O 1
ATOM 1546 N N . THR A 1 189 ? -12.469 -5.417 11.799 1.00 95.56 189 THR A N 1
ATOM 1547 C CA . THR A 1 189 ? -13.571 -4.709 11.132 1.00 95.56 189 THR A CA 1
ATOM 1548 C C . THR A 1 189 ? -14.882 -5.483 11.233 1.00 95.56 189 THR A C 1
ATOM 1550 O O . THR A 1 189 ? -15.897 -4.888 11.582 1.00 95.56 189 THR A O 1
ATOM 1553 N N . LEU A 1 190 ? -14.864 -6.810 11.083 1.00 96.56 190 LEU A N 1
ATOM 1554 C CA . LEU A 1 190 ? -16.032 -7.662 11.327 1.00 96.56 190 LEU A CA 1
ATOM 1555 C C . LEU A 1 190 ? -16.531 -7.575 12.775 1.00 96.56 190 LEU A C 1
ATOM 1557 O O . LEU A 1 190 ? -17.741 -7.545 13.006 1.00 96.56 190 LEU A O 1
ATOM 1561 N N . ALA A 1 191 ? -15.630 -7.530 13.761 1.00 95.88 191 ALA A N 1
ATOM 1562 C CA . ALA A 1 191 ? -16.016 -7.366 15.161 1.00 95.88 191 ALA A CA 1
ATOM 1563 C C . ALA A 1 191 ? -16.725 -6.020 15.392 1.00 95.88 191 ALA A C 1
ATOM 1565 O O . ALA A 1 191 ? -17.794 -5.989 16.007 1.00 95.88 191 ALA A O 1
ATOM 1566 N N . ILE A 1 192 ? -16.177 -4.932 14.843 1.00 96.44 192 ILE A N 1
ATOM 1567 C CA . ILE A 1 192 ? -16.767 -3.587 14.906 1.00 96.44 192 ILE A CA 1
ATOM 1568 C C . ILE A 1 192 ? -18.131 -3.556 14.197 1.00 96.44 192 ILE A C 1
ATOM 1570 O O . ILE A 1 192 ? -19.111 -3.082 14.773 1.00 96.44 192 ILE A O 1
ATOM 1574 N N . ASP A 1 193 ? -18.229 -4.123 12.994 1.00 95.94 193 ASP A N 1
ATOM 1575 C CA . ASP A 1 193 ? -19.466 -4.195 12.208 1.00 95.94 193 ASP A CA 1
ATOM 1576 C C . ASP A 1 193 ? -20.570 -4.967 12.934 1.00 95.94 193 ASP A C 1
ATOM 1578 O O . ASP A 1 193 ? -21.737 -4.574 12.902 1.00 95.94 193 ASP A O 1
ATOM 1582 N N . ASN A 1 194 ? -20.228 -6.064 13.608 1.00 95.81 194 ASN A N 1
ATOM 1583 C CA . ASN A 1 194 ? -21.194 -6.846 14.375 1.00 95.81 194 ASN A CA 1
ATOM 1584 C C . ASN A 1 194 ? -21.730 -6.060 15.579 1.00 95.81 194 ASN A C 1
ATOM 1586 O O . ASN A 1 194 ? -22.932 -6.105 15.856 1.00 95.81 194 ASN A O 1
ATOM 1590 N N . ILE A 1 195 ? -20.868 -5.301 16.264 1.00 95.62 195 ILE A N 1
ATOM 1591 C CA . ILE A 1 195 ? -21.286 -4.398 17.344 1.00 95.62 195 ILE A CA 1
ATOM 1592 C C . ILE A 1 195 ? -22.201 -3.302 16.789 1.00 95.62 195 ILE A C 1
ATOM 1594 O O . ILE A 1 195 ? -23.244 -3.024 17.385 1.00 95.62 195 ILE A O 1
ATOM 1598 N N . ALA A 1 196 ? -21.850 -2.717 15.643 1.00 95.38 196 ALA A N 1
ATOM 1599 C CA . ALA A 1 196 ? -22.639 -1.673 15.005 1.00 95.38 196 ALA A CA 1
ATOM 1600 C C . ALA A 1 196 ? -24.017 -2.180 14.563 1.00 95.38 196 ALA A C 1
ATOM 1602 O O . ALA A 1 196 ? -25.024 -1.562 14.893 1.00 95.38 196 ALA A O 1
ATOM 1603 N N . LYS A 1 197 ? -24.089 -3.349 13.911 1.00 94.88 197 LYS A N 1
ATOM 1604 C CA . LYS A 1 197 ? -25.352 -3.983 13.492 1.00 94.88 197 LYS A CA 1
ATOM 1605 C C . LYS A 1 197 ? -26.258 -4.310 14.673 1.00 94.88 197 LYS A C 1
ATOM 1607 O O . LYS A 1 197 ? -27.453 -4.046 14.607 1.00 94.88 197 LYS A O 1
ATOM 1612 N N . ARG A 1 198 ? -25.700 -4.849 15.763 1.00 96.00 198 ARG A N 1
ATOM 1613 C CA . ARG A 1 198 ? -26.456 -5.165 16.987 1.00 96.00 198 ARG A CA 1
ATOM 1614 C C . ARG A 1 198 ? -27.086 -3.924 17.623 1.00 96.00 198 ARG A C 1
ATOM 1616 O O . ARG A 1 198 ? -28.142 -4.034 18.233 1.00 96.00 198 ARG A O 1
ATOM 1623 N N . ASN A 1 199 ? -26.433 -2.773 17.489 1.00 93.62 199 ASN A N 1
ATOM 1624 C CA . ASN A 1 199 ? -26.844 -1.518 18.113 1.00 93.62 199 ASN A CA 1
ATOM 1625 C C . ASN A 1 199 ? -27.428 -0.501 17.112 1.00 93.62 199 ASN A C 1
ATOM 1627 O O . ASN A 1 199 ? -27.669 0.642 17.487 1.00 93.62 199 ASN A O 1
ATOM 1631 N N . SER A 1 200 ? -27.652 -0.894 15.851 1.00 93.38 200 SER A N 1
ATOM 1632 C CA . SER A 1 200 ? -28.144 -0.022 14.770 1.00 93.38 200 SER A CA 1
ATOM 1633 C C . SER A 1 200 ? -27.327 1.269 14.581 1.00 93.38 200 SER A C 1
ATOM 1635 O O . SER A 1 200 ? -27.887 2.343 14.366 1.00 93.38 200 SER A O 1
ATOM 1637 N N . ILE A 1 201 ? -25.998 1.167 14.669 1.00 93.44 201 ILE A N 1
ATOM 1638 C CA . ILE A 1 201 ? -25.061 2.293 14.544 1.00 93.44 201 ILE A CA 1
ATOM 1639 C C . ILE A 1 201 ? -24.565 2.403 13.101 1.00 93.44 201 ILE A C 1
ATOM 1641 O O . ILE A 1 201 ? -24.191 1.405 12.483 1.00 93.44 201 ILE A O 1
ATOM 1645 N N . GLU A 1 202 ? -24.499 3.626 12.581 1.00 91.50 202 GLU A N 1
ATOM 1646 C CA . GLU A 1 202 ? -23.863 3.911 11.297 1.00 91.50 202 GLU A CA 1
ATOM 1647 C C . GLU A 1 202 ? -22.355 4.146 11.475 1.00 91.50 202 GLU A C 1
ATOM 1649 O O . GLU A 1 202 ? -21.925 5.003 12.250 1.00 91.50 202 GLU A O 1
ATOM 1654 N N . LEU A 1 203 ? -21.544 3.370 10.753 1.00 91.81 203 LEU A N 1
ATOM 1655 C CA . LEU A 1 203 ? -20.084 3.482 10.748 1.00 91.81 203 LEU A CA 1
ATOM 1656 C C . LEU A 1 203 ? -19.595 4.366 9.597 1.00 91.81 203 LEU A C 1
ATOM 1658 O O . LEU A 1 203 ? -20.248 4.482 8.557 1.00 91.81 203 LEU A O 1
ATOM 1662 N N . LYS A 1 204 ? -18.401 4.948 9.750 1.00 88.00 204 LYS A N 1
ATOM 1663 C CA . LYS A 1 204 ? -17.742 5.694 8.670 1.00 88.00 204 LYS A CA 1
ATOM 1664 C C . LYS A 1 204 ? -17.178 4.749 7.605 1.00 88.00 204 LYS A C 1
ATOM 1666 O O . LYS A 1 204 ? -16.718 3.654 7.934 1.00 88.00 204 LYS A O 1
ATOM 1671 N N . LYS A 1 205 ? -17.189 5.218 6.352 1.00 80.12 205 LYS A N 1
ATOM 1672 C CA . LYS A 1 205 ? -16.695 4.531 5.146 1.00 80.12 205 LYS A CA 1
ATOM 1673 C C . LYS A 1 205 ? -15.529 5.287 4.510 1.00 80.12 205 LYS A C 1
ATOM 1675 O O . LYS A 1 205 ? -15.555 6.536 4.551 1.00 80.12 205 LYS A O 1
#

Foldseek 3Di:
DPPDDDDDVVNVVVVVVVVVVVCCCVVPVVCCPPPVVVVVVVVVVVVVQVVQLVLQLLLLVCAPPDPVPVVVLVVVVVVLVVVVVVVVVVVVVVVVVVVVVCVVCVPDDDDPVVVVVVVVVVVVVVVVSVVVVVVSVVVSVSSVVSHVLSHQLVVLLVQLVVQDDPVVSVVLSVLSNVGRHPVSSVVSVVVSVVSCVVVVHDGDD